Protein AF-A0A957B421-F1 (afdb_monomer_lite)

Sequence (312 aa):
MVSEVITILAPIKAGQEDACRAVVSTINEPDGVTIDFARMNLTHFARFVVLQDVDSGKNRKRLLFTAVHDGDRDTYLRDLRDSTSDVDAIWGCCEGYTGASSFVQFMNAHNIKTNLFLKAYRYETVGNIQKYLALRQELSDQFDVPLSQYGDAMRQLPRQFAPISWLRRGLRAISTFIKFVLITIGVIPQIIGLLRHGLALIPATIISLTQVKLDREYSDASLDKSGPCVPFAPGDEVGPCMQVDTLPAFQQRKQVQNQVTIVTVNGPKTTRRQHAVIDSFGAFIKIPFITRNRVIPTIHFARWVMIDGGRR

Structure (mmCIF, N/CA/C/O backbone):
data_AF-A0A957B421-F1
#
_entry.id   AF-A0A957B421-F1
#
loop_
_atom_site.group_PDB
_atom_site.id
_atom_site.type_symbol
_atom_site.label_atom_id
_atom_site.label_alt_id
_atom_site.label_comp_id
_atom_site.label_asym_id
_atom_site.label_entity_id
_atom_site.label_seq_id
_atom_site.pdbx_PDB_ins_code
_atom_site.Cartn_x
_atom_site.Cartn_y
_atom_site.Cartn_z
_atom_site.occupancy
_atom_site.B_iso_or_equiv
_atom_site.auth_seq_id
_atom_site.auth_comp_id
_atom_site.auth_asym_id
_atom_site.auth_atom_id
_atom_site.pdbx_PDB_model_num
ATOM 1 N N . MET A 1 1 ? 0.457 -10.267 -13.923 1.00 59.69 1 MET A N 1
ATOM 2 C CA . MET A 1 1 ? -0.180 -9.592 -12.772 1.00 59.69 1 MET A CA 1
ATOM 3 C C . MET A 1 1 ? 0.552 -8.295 -12.502 1.00 59.69 1 MET A C 1
ATOM 5 O O . MET A 1 1 ? 1.752 -8.231 -12.739 1.00 59.69 1 MET A O 1
ATOM 9 N N . VAL A 1 2 ? -0.174 -7.257 -12.101 1.00 80.50 2 VAL A N 1
ATOM 10 C CA . VAL A 1 2 ? 0.387 -5.944 -11.770 1.00 80.50 2 VAL A CA 1
ATOM 11 C C . VAL A 1 2 ? 0.253 -5.765 -10.263 1.00 80.50 2 VAL A C 1
ATOM 13 O O . VAL A 1 2 ? -0.789 -6.112 -9.720 1.00 80.50 2 VAL A O 1
ATOM 16 N N . SER A 1 3 ? 1.285 -5.238 -9.603 1.00 86.69 3 SER A N 1
ATOM 17 C CA . SER A 1 3 ? 1.180 -4.904 -8.181 1.00 86.69 3 SER A CA 1
ATOM 18 C C . SER A 1 3 ? 0.304 -3.671 -7.976 1.00 86.69 3 SER A C 1
ATOM 20 O O . SER A 1 3 ? 0.516 -2.645 -8.644 1.00 86.69 3 SER A O 1
ATOM 22 N N . GLU A 1 4 ? -0.628 -3.766 -7.042 1.00 90.62 4 GLU A N 1
ATOM 23 C CA . GLU A 1 4 ? -1.566 -2.740 -6.612 1.00 90.62 4 GLU A CA 1
ATOM 24 C C . GLU A 1 4 ? -1.318 -2.335 -5.155 1.00 90.62 4 GLU A C 1
ATOM 26 O O . GLU A 1 4 ? -0.489 -2.909 -4.444 1.00 90.62 4 GLU A O 1
ATOM 31 N N . VAL A 1 5 ? -2.010 -1.279 -4.729 1.00 92.31 5 VAL A N 1
ATOM 32 C CA . VAL A 1 5 ? -1.953 -0.763 -3.364 1.00 92.31 5 VAL A CA 1
ATOM 33 C C . VAL A 1 5 ? -3.345 -0.634 -2.797 1.00 92.31 5 VAL A C 1
ATOM 35 O O . VAL A 1 5 ? -4.246 -0.098 -3.444 1.00 92.31 5 VAL A O 1
ATOM 38 N N . ILE A 1 6 ? -3.473 -1.032 -1.541 1.00 94.69 6 ILE A N 1
ATOM 39 C CA . ILE A 1 6 ? -4.677 -0.831 -0.756 1.00 94.69 6 ILE A CA 1
ATOM 40 C C . ILE A 1 6 ? -4.350 0.012 0.473 1.00 94.69 6 ILE A C 1
ATOM 42 O O . ILE A 1 6 ? -3.283 -0.133 1.088 1.00 94.69 6 ILE A O 1
ATOM 46 N N . THR A 1 7 ? -5.265 0.921 0.795 1.00 95.19 7 THR A N 1
ATOM 47 C CA . THR A 1 7 ? -5.183 1.793 1.963 1.00 95.19 7 THR A CA 1
ATOM 48 C C . THR A 1 7 ? -6.565 1.865 2.581 1.00 95.19 7 THR A C 1
ATOM 50 O O . THR A 1 7 ? -7.446 2.523 2.044 1.00 95.19 7 THR A O 1
ATOM 53 N N . ILE A 1 8 ? -6.755 1.192 3.704 1.00 96.19 8 ILE A N 1
ATOM 54 C CA . ILE A 1 8 ? -8.009 1.163 4.447 1.00 96.19 8 ILE A CA 1
ATOM 55 C C . ILE A 1 8 ? -7.861 2.067 5.655 1.00 96.19 8 ILE A C 1
ATOM 57 O O . ILE A 1 8 ? -6.896 1.928 6.403 1.00 96.19 8 ILE A O 1
ATOM 61 N N . LEU A 1 9 ? -8.810 2.975 5.851 1.00 94.19 9 LEU A N 1
ATOM 62 C CA . LEU A 1 9 ? -8.856 3.819 7.035 1.00 94.19 9 LEU A CA 1
ATOM 63 C C . LEU A 1 9 ? -10.248 3.740 7.653 1.00 94.19 9 LEU A C 1
ATOM 65 O O . LEU A 1 9 ? -11.211 4.293 7.120 1.00 94.19 9 LEU A O 1
ATOM 69 N N . ALA A 1 10 ? -10.342 3.052 8.785 1.00 95.12 10 ALA A N 1
ATOM 70 C CA . ALA A 1 10 ? -11.599 2.821 9.478 1.00 95.12 10 ALA A CA 1
ATOM 71 C C . ALA A 1 10 ? -11.620 3.528 10.845 1.00 95.12 10 ALA A C 1
ATOM 73 O O . ALA A 1 10 ? -10.632 3.451 11.581 1.00 95.12 10 ALA A O 1
ATOM 74 N N . PRO A 1 11 ? -12.709 4.226 11.210 1.00 94.88 11 PRO A N 1
ATOM 75 C CA . PRO A 1 11 ? -12.894 4.756 12.560 1.00 94.88 11 PRO A CA 1
ATOM 76 C C . PRO A 1 11 ? -12.984 3.627 13.586 1.00 94.88 11 PRO A C 1
ATOM 78 O O . PRO A 1 11 ? -13.655 2.622 13.362 1.00 94.88 11 PRO A O 1
ATOM 81 N N . ILE A 1 12 ? -12.295 3.799 14.715 1.00 94.62 12 ILE A N 1
ATOM 82 C CA . ILE A 1 12 ? -12.375 2.884 15.858 1.00 94.62 12 ILE A CA 1
ATOM 83 C C . ILE A 1 12 ? -13.555 3.316 16.736 1.00 94.62 12 ILE A C 1
ATOM 85 O O . ILE A 1 12 ? -13.755 4.512 16.957 1.00 94.62 12 ILE A O 1
ATOM 89 N N . LYS A 1 13 ? -14.333 2.345 17.230 1.00 94.19 13 LYS A N 1
ATOM 90 C CA . LYS A 1 13 ? -15.448 2.563 18.164 1.00 94.19 13 LYS A CA 1
ATOM 91 C C . LYS A 1 13 ? -14.954 3.280 19.424 1.00 94.19 13 LYS A C 1
ATOM 93 O O . LYS A 1 13 ? -13.871 2.984 19.925 1.00 94.19 13 LYS A O 1
ATOM 98 N N . ALA A 1 14 ? -15.778 4.174 19.973 1.00 91.12 14 ALA A N 1
ATOM 99 C CA . ALA A 1 14 ? -15.452 4.870 21.220 1.00 91.12 14 ALA A CA 1
ATOM 100 C C . ALA A 1 14 ? -15.193 3.863 22.353 1.00 91.12 14 ALA A C 1
ATOM 102 O O . ALA A 1 14 ? -16.008 2.968 22.577 1.00 91.12 14 ALA A O 1
ATOM 103 N N . GLY A 1 15 ? -14.082 4.025 23.070 1.00 90.62 15 GLY A N 1
ATOM 104 C CA . GLY A 1 15 ? -13.692 3.163 24.188 1.00 90.62 15 GLY A CA 1
ATOM 105 C C . GLY A 1 15 ? -13.019 1.849 23.776 1.00 90.62 15 GLY A C 1
ATOM 106 O O . GLY A 1 15 ? -12.628 1.079 24.648 1.00 90.62 15 GLY A O 1
ATOM 107 N N . GLN A 1 16 ? -12.868 1.574 22.476 1.00 93.25 16 GLN A N 1
ATOM 108 C CA . GLN A 1 16 ? -12.197 0.374 21.952 1.00 93.25 16 GLN A CA 1
ATOM 109 C C . GLN A 1 16 ? -10.760 0.656 21.486 1.00 93.25 16 GLN A C 1
ATOM 111 O O . GLN A 1 16 ? -10.094 -0.222 20.944 1.00 93.25 16 GLN A O 1
ATOM 116 N N . GLU A 1 17 ? -10.254 1.876 21.671 1.00 90.00 17 GLU A N 1
ATOM 117 C CA . GLU A 1 17 ? -8.973 2.325 21.127 1.00 90.00 17 GLU A CA 1
ATOM 118 C C . GLU A 1 17 ? -7.768 1.536 21.649 1.00 90.00 17 GLU A C 1
ATOM 120 O O . GLU A 1 17 ? -6.844 1.250 20.881 1.00 90.00 17 GLU A O 1
ATOM 125 N N . ASP A 1 18 ? -7.756 1.216 22.942 1.00 90.12 18 ASP A N 1
ATOM 126 C CA . ASP A 1 18 ? -6.630 0.530 23.580 1.00 90.12 18 ASP A CA 1
ATOM 127 C C . ASP A 1 18 ? -6.709 -0.983 23.373 1.00 90.12 18 ASP A C 1
ATOM 129 O O . ASP A 1 18 ? -5.695 -1.603 23.059 1.00 90.12 18 ASP A O 1
ATOM 133 N N . ALA A 1 19 ? -7.919 -1.552 23.399 1.00 90.69 19 ALA A N 1
ATOM 134 C CA . ALA A 1 19 ? -8.159 -2.935 22.993 1.00 90.69 19 ALA A CA 1
ATOM 135 C C . ALA A 1 19 ? -7.718 -3.167 21.537 1.00 90.69 19 ALA A C 1
ATOM 137 O O . ALA A 1 19 ? -6.973 -4.101 21.250 1.00 90.69 19 ALA A O 1
ATOM 138 N N . CYS A 1 20 ? -8.087 -2.260 20.625 1.00 92.75 20 CYS A N 1
ATOM 139 C CA . CYS A 1 20 ? -7.678 -2.353 19.227 1.00 92.75 20 CYS A CA 1
ATOM 140 C C . CYS A 1 20 ? -6.156 -2.253 19.058 1.00 92.75 20 CYS A C 1
ATOM 142 O O . CYS A 1 20 ? -5.556 -2.992 18.279 1.00 92.75 20 CYS A O 1
ATOM 144 N N . ARG A 1 21 ? -5.506 -1.356 19.814 1.00 91.56 21 ARG A N 1
ATOM 145 C CA . ARG A 1 21 ? -4.043 -1.240 19.815 1.00 91.56 21 ARG A CA 1
ATOM 146 C C . ARG A 1 21 ? -3.377 -2.527 20.293 1.00 91.56 21 ARG A C 1
ATOM 148 O O . ARG A 1 21 ? -2.413 -2.931 19.654 1.00 91.56 21 ARG A O 1
ATOM 155 N N . ALA A 1 22 ? -3.881 -3.140 21.363 1.00 90.62 22 ALA A N 1
ATOM 156 C CA . ALA A 1 22 ? -3.327 -4.367 21.929 1.00 90.62 22 ALA A CA 1
ATOM 157 C C . ALA A 1 22 ? -3.377 -5.537 20.931 1.00 90.62 22 ALA A C 1
ATOM 159 O O . ALA A 1 22 ? -2.378 -6.236 20.749 1.00 90.62 22 ALA A O 1
ATOM 160 N N . VAL A 1 23 ? -4.501 -5.701 20.221 1.00 93.00 23 VAL A N 1
ATOM 161 C CA . VAL A 1 23 ? -4.617 -6.716 19.160 1.00 93.00 23 VAL A CA 1
ATOM 162 C C . VAL A 1 23 ? -3.628 -6.428 18.033 1.00 93.00 23 VAL A C 1
ATOM 164 O O . VAL A 1 23 ? -2.862 -7.299 17.640 1.00 93.00 23 VAL A O 1
ATOM 167 N N . VAL A 1 24 ? -3.582 -5.189 17.534 1.00 91.62 24 VAL A N 1
ATOM 168 C CA . VAL A 1 24 ? -2.688 -4.825 16.424 1.00 91.62 24 VAL A CA 1
ATOM 169 C C . VAL A 1 24 ? -1.207 -4.989 16.784 1.00 91.62 24 VAL A C 1
ATOM 171 O O . VAL A 1 24 ? -0.421 -5.388 15.928 1.00 91.62 24 VAL A O 1
ATOM 174 N N . SER A 1 25 ? -0.812 -4.699 18.028 1.00 89.31 25 SER A N 1
ATOM 175 C CA . SER A 1 25 ? 0.577 -4.849 18.485 1.00 89.31 25 SER A CA 1
ATOM 176 C C . SER A 1 25 ? 1.021 -6.296 18.677 1.00 89.31 25 SER A C 1
ATOM 178 O O . SER A 1 25 ? 2.215 -6.526 18.812 1.00 89.31 25 SER A O 1
ATOM 180 N N . THR A 1 26 ? 0.082 -7.242 18.711 1.00 88.56 26 THR A N 1
ATOM 181 C CA . THR A 1 26 ? 0.358 -8.672 18.915 1.00 88.56 26 THR A CA 1
ATOM 182 C C . THR A 1 26 ? 0.156 -9.496 17.644 1.00 88.56 26 THR A C 1
ATOM 184 O O . THR A 1 26 ? 0.278 -10.715 17.677 1.00 88.56 26 THR A O 1
ATOM 187 N N . ILE A 1 27 ? -0.133 -8.867 16.498 1.00 87.88 27 ILE A N 1
ATOM 188 C CA . ILE A 1 27 ? -0.246 -9.587 15.223 1.00 87.88 27 ILE A CA 1
ATOM 189 C C . ILE A 1 27 ? 1.071 -10.319 14.929 1.00 87.88 27 ILE A C 1
ATOM 191 O O . ILE A 1 27 ? 2.126 -9.691 14.871 1.00 87.88 27 ILE A O 1
ATOM 195 N N . ASN A 1 28 ? 0.979 -11.626 14.671 1.00 86.06 28 ASN A N 1
ATOM 196 C CA . ASN A 1 28 ? 2.089 -12.562 14.455 1.00 86.06 28 ASN A CA 1
ATOM 197 C C . ASN A 1 28 ? 3.037 -12.762 15.654 1.00 86.06 28 ASN A C 1
ATOM 199 O O . ASN A 1 28 ? 4.098 -13.363 15.484 1.00 86.06 28 ASN A O 1
ATOM 203 N N . GLU A 1 29 ? 2.650 -12.322 16.852 1.00 88.62 29 GLU A N 1
ATOM 204 C CA . GLU A 1 29 ? 3.277 -12.751 18.105 1.00 88.62 29 GLU A CA 1
ATOM 205 C C . GLU A 1 29 ? 2.672 -14.096 18.572 1.00 88.62 29 GLU A C 1
ATOM 207 O O . GLU A 1 29 ? 1.540 -14.405 18.191 1.00 88.62 29 GLU A O 1
ATOM 212 N N . PRO A 1 30 ? 3.374 -14.902 19.399 1.00 85.12 30 PRO A N 1
ATOM 213 C CA . PRO A 1 30 ? 2.938 -16.257 19.772 1.00 85.12 30 PRO A CA 1
ATOM 214 C C . PRO A 1 30 ? 1.515 -16.368 20.345 1.00 85.12 30 PRO A C 1
ATOM 216 O O . PRO A 1 30 ? 0.823 -17.341 20.056 1.00 85.12 30 PRO A O 1
ATOM 219 N N . ASP A 1 31 ? 1.075 -15.366 21.112 1.00 86.25 31 ASP A N 1
ATOM 220 C CA . ASP A 1 31 ? -0.239 -15.335 21.774 1.00 86.25 31 ASP A CA 1
ATOM 221 C C . ASP A 1 31 ? -1.264 -14.440 21.046 1.00 86.25 31 ASP A C 1
ATOM 223 O O . ASP A 1 31 ? -2.334 -14.139 21.580 1.00 86.25 31 ASP A O 1
ATOM 227 N N . GLY A 1 32 ? -0.931 -13.955 19.846 1.00 90.31 32 GLY A N 1
ATOM 228 C CA . GLY A 1 32 ? -1.744 -12.999 19.101 1.00 90.31 32 GLY A CA 1
ATOM 229 C C . GLY A 1 32 ? -2.418 -13.565 17.853 1.00 90.31 32 GLY A C 1
ATOM 230 O O . GLY A 1 32 ? -2.398 -14.761 17.560 1.00 90.31 32 GLY A O 1
ATOM 231 N N . VAL A 1 33 ? -3.042 -12.672 17.082 1.00 91.94 33 VAL A N 1
ATOM 232 C CA . VAL A 1 33 ? -3.675 -13.036 15.807 1.00 91.94 33 VAL A CA 1
ATOM 233 C C . VAL A 1 33 ? -2.595 -13.33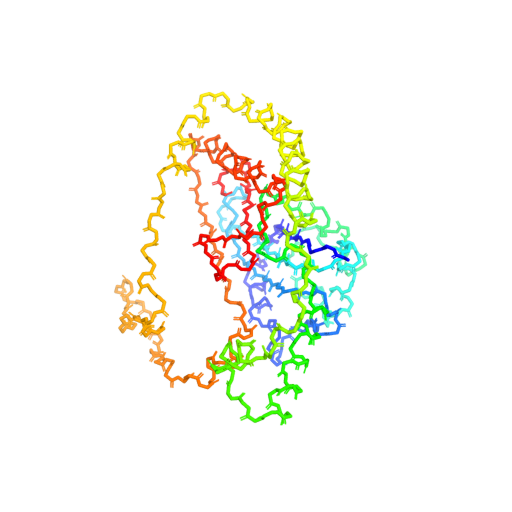0 14.770 1.00 91.94 33 VAL A C 1
ATOM 235 O O . VAL A 1 33 ? -1.714 -12.504 14.540 1.00 91.94 33 VAL A O 1
ATOM 238 N N . THR A 1 34 ? -2.689 -14.471 14.094 1.00 93.12 34 THR A N 1
ATOM 239 C CA . THR A 1 34 ? -1.745 -14.845 13.034 1.00 93.12 34 THR A CA 1
ATOM 240 C C . THR A 1 34 ? -2.313 -14.502 11.660 1.00 93.12 34 THR A C 1
ATOM 242 O O . THR A 1 34 ? -3.461 -14.824 11.355 1.00 93.12 34 THR A O 1
ATOM 245 N N . ILE A 1 35 ? -1.494 -13.877 10.814 1.00 92.25 35 ILE A N 1
ATOM 246 C CA . ILE A 1 35 ? -1.762 -13.647 9.392 1.00 92.25 35 ILE A CA 1
ATOM 247 C C . ILE A 1 35 ? -0.697 -14.376 8.573 1.00 92.25 35 ILE A C 1
ATOM 249 O O . ILE A 1 35 ? 0.470 -13.970 8.539 1.00 92.25 35 ILE A O 1
ATOM 253 N N . ASP A 1 36 ? -1.110 -15.422 7.862 1.00 88.38 36 ASP A N 1
ATOM 254 C CA . ASP A 1 36 ? -0.230 -16.214 7.005 1.00 88.38 36 ASP A CA 1
ATOM 255 C C . ASP A 1 36 ? -0.040 -15.550 5.631 1.00 88.38 36 ASP A C 1
ATOM 257 O O . ASP A 1 36 ? -0.644 -15.909 4.617 1.00 88.38 36 ASP A O 1
ATOM 261 N N . PHE A 1 37 ? 0.833 -14.541 5.590 1.00 83.44 37 PHE A N 1
ATOM 262 C CA . PHE A 1 37 ? 1.212 -13.877 4.340 1.00 83.44 37 PHE A CA 1
ATOM 263 C C . PHE A 1 37 ? 1.950 -14.806 3.362 1.00 83.44 37 PHE A C 1
ATOM 265 O O . PHE A 1 37 ? 1.898 -14.578 2.149 1.00 83.44 37 PHE A O 1
ATOM 272 N N . ALA A 1 38 ? 2.623 -15.846 3.867 1.00 75.75 38 ALA A N 1
ATOM 273 C CA . ALA A 1 38 ? 3.396 -16.774 3.048 1.00 75.75 38 ALA A CA 1
ATOM 274 C C . ALA A 1 38 ? 2.482 -17.664 2.200 1.00 75.75 38 ALA A C 1
ATOM 276 O O . ALA A 1 38 ? 2.767 -17.881 1.021 1.00 75.75 38 ALA A O 1
ATOM 277 N N . ARG A 1 39 ? 1.351 -18.103 2.762 1.00 75.31 39 ARG A N 1
ATOM 278 C CA . ARG A 1 39 ? 0.332 -18.877 2.044 1.00 75.31 39 ARG A CA 1
ATOM 279 C C . ARG A 1 39 ? -0.245 -18.133 0.846 1.00 75.31 39 ARG A C 1
ATOM 281 O O . ARG A 1 39 ? -0.471 -18.748 -0.192 1.00 75.31 39 ARG A O 1
ATOM 288 N N . MET A 1 40 ? -0.471 -16.826 0.973 1.00 76.50 40 MET A N 1
ATOM 289 C CA . MET A 1 40 ? -1.005 -16.023 -0.130 1.00 76.50 40 MET A CA 1
ATOM 290 C C . MET A 1 40 ? 0.031 -15.829 -1.235 1.00 76.50 40 MET A C 1
ATOM 292 O O . MET A 1 40 ? -0.308 -15.868 -2.409 1.00 76.50 40 MET A O 1
ATOM 296 N N . ASN A 1 41 ? 1.295 -15.595 -0.869 1.00 81.19 41 ASN A N 1
ATOM 297 C CA . ASN A 1 41 ? 2.391 -15.309 -1.797 1.00 81.19 41 ASN A CA 1
ATOM 298 C C . ASN A 1 41 ? 2.128 -14.145 -2.785 1.00 81.19 41 ASN A C 1
ATOM 300 O O . ASN A 1 41 ? 2.696 -14.076 -3.876 1.00 81.19 41 ASN A O 1
ATOM 304 N N . LEU A 1 42 ? 1.240 -13.226 -2.402 1.00 86.12 42 LEU A N 1
ATOM 305 C CA . LEU A 1 42 ? 0.849 -12.056 -3.194 1.00 86.12 42 LEU A CA 1
ATOM 306 C C . LEU A 1 42 ? 1.234 -10.742 -2.513 1.00 86.12 42 LEU A C 1
ATOM 308 O O . LEU A 1 42 ? 1.299 -9.707 -3.172 1.00 86.12 42 LEU A O 1
ATOM 312 N N . THR A 1 43 ? 1.488 -10.755 -1.205 1.00 88.75 43 THR A N 1
ATOM 313 C CA . THR A 1 43 ? 1.808 -9.552 -0.434 1.00 88.75 43 THR A CA 1
ATOM 314 C C . THR A 1 43 ? 3.288 -9.226 -0.558 1.00 88.75 43 THR A C 1
ATOM 316 O O . THR A 1 43 ? 4.136 -9.948 -0.043 1.00 88.75 43 THR A O 1
ATOM 319 N N . HIS A 1 44 ? 3.607 -8.091 -1.181 1.00 85.12 44 HIS A N 1
ATOM 320 C CA . HIS A 1 44 ? 4.953 -7.516 -1.079 1.00 85.12 44 HIS A CA 1
ATOM 321 C C . HIS A 1 44 ? 5.172 -6.941 0.314 1.00 85.12 44 HIS A C 1
ATOM 323 O O . HIS A 1 44 ? 6.259 -7.037 0.875 1.00 85.12 44 HIS A O 1
ATOM 329 N N . PHE A 1 45 ? 4.134 -6.294 0.849 1.00 85.19 45 PHE A N 1
ATOM 330 C CA . PHE A 1 45 ? 4.217 -5.583 2.110 1.00 85.19 45 PHE A CA 1
ATOM 331 C C . PHE A 1 45 ? 2.822 -5.316 2.712 1.00 85.19 45 PHE A C 1
ATOM 333 O O . PHE A 1 45 ? 1.913 -4.965 1.961 1.00 85.19 45 PHE A O 1
ATOM 340 N N . ALA A 1 46 ? 2.655 -5.401 4.042 1.00 89.50 46 ALA A N 1
ATOM 341 C CA . ALA A 1 46 ? 1.429 -4.999 4.747 1.00 89.50 46 ALA A CA 1
ATOM 342 C C . ALA A 1 46 ? 1.686 -4.415 6.157 1.00 89.50 46 ALA A C 1
ATOM 344 O O . ALA A 1 46 ? 2.537 -4.907 6.893 1.00 89.50 46 ALA A O 1
ATOM 345 N N . ARG A 1 47 ? 0.956 -3.355 6.544 1.00 88.31 47 ARG A N 1
ATOM 346 C CA . ARG A 1 47 ? 1.088 -2.654 7.840 1.00 88.31 47 ARG A CA 1
ATOM 347 C C . ARG A 1 47 ? -0.270 -2.304 8.429 1.00 88.31 47 ARG A C 1
ATOM 349 O O . ARG A 1 47 ? -1.138 -1.822 7.702 1.00 88.31 47 ARG A O 1
ATOM 356 N N . PHE A 1 48 ? -0.358 -2.397 9.751 1.00 91.31 48 PHE A N 1
ATOM 357 C CA . PHE A 1 48 ? -1.400 -1.783 10.567 1.00 91.31 48 PHE A CA 1
ATOM 358 C C . PHE A 1 48 ? -0.829 -0.605 11.367 1.00 91.31 48 PHE A C 1
ATOM 360 O O . PHE A 1 48 ? 0.293 -0.674 11.868 1.00 91.31 48 PHE A O 1
ATOM 367 N N . VAL A 1 49 ? -1.582 0.489 11.473 1.00 88.75 49 VAL A N 1
ATOM 368 C CA . VAL A 1 49 ? -1.229 1.665 12.279 1.00 88.75 49 VAL A CA 1
ATOM 369 C C . VAL A 1 49 ? -2.489 2.224 12.924 1.00 88.75 49 VAL A C 1
ATOM 371 O O . VAL A 1 49 ? -3.490 2.440 12.251 1.00 88.75 49 VAL A O 1
ATOM 374 N N . VAL A 1 50 ? -2.434 2.534 14.216 1.00 89.31 50 VAL A N 1
ATOM 375 C CA . VAL A 1 50 ? -3.498 3.290 14.885 1.00 89.31 50 VAL A CA 1
ATOM 376 C C . VAL A 1 50 ? -3.158 4.779 14.825 1.00 89.31 50 VAL A C 1
ATOM 378 O O . VAL A 1 50 ? -2.187 5.222 15.439 1.00 89.31 50 VAL A O 1
ATOM 381 N N . LEU A 1 51 ? -3.959 5.549 14.090 1.00 87.06 51 LEU A N 1
ATOM 382 C CA . LEU A 1 51 ? -3.798 6.991 13.895 1.00 87.06 51 LEU A CA 1
ATOM 383 C C . LEU A 1 51 ? -4.792 7.781 14.747 1.00 87.06 51 LEU A C 1
ATOM 385 O O . LEU A 1 51 ? -5.900 7.317 14.999 1.00 87.06 51 LEU A O 1
ATOM 389 N N . GLN A 1 52 ? -4.438 9.006 15.135 1.00 82.69 52 GLN A N 1
ATOM 390 C CA . GLN A 1 52 ? -5.414 9.934 15.709 1.00 82.69 52 GLN A CA 1
ATOM 391 C C . GLN A 1 52 ? -6.428 10.377 14.649 1.00 82.69 52 GLN A C 1
ATOM 393 O O . GLN A 1 52 ? -6.076 10.661 13.498 1.00 82.69 52 GLN A O 1
ATOM 398 N N . ASP A 1 53 ? -7.685 10.488 15.049 1.00 76.88 53 ASP A N 1
ATOM 399 C CA . ASP A 1 53 ? -8.761 11.027 14.236 1.00 76.88 53 ASP A CA 1
ATOM 400 C C . ASP A 1 53 ? -9.084 12.455 14.669 1.00 76.88 53 ASP A C 1
ATOM 402 O O . ASP A 1 53 ? -9.897 12.690 15.555 1.00 76.88 53 ASP A O 1
ATOM 406 N N . VAL A 1 54 ? -8.406 13.423 14.053 1.00 69.12 54 VAL A N 1
ATOM 407 C CA . VAL A 1 54 ? -8.552 14.836 14.426 1.00 69.12 54 VAL A CA 1
ATOM 408 C C . VAL A 1 54 ? -9.914 15.430 14.052 1.00 69.12 54 VAL A C 1
ATOM 410 O O . VAL A 1 54 ? -10.241 16.508 14.537 1.00 69.12 54 VAL A O 1
ATOM 413 N N . ASP A 1 55 ? -10.701 14.746 13.215 1.00 67.12 55 ASP A N 1
ATOM 414 C CA . ASP A 1 55 ? -11.970 15.261 12.689 1.00 67.12 55 ASP A CA 1
ATOM 415 C C . ASP A 1 55 ? -13.179 14.805 13.493 1.00 67.12 55 ASP A C 1
ATOM 417 O O . ASP A 1 55 ? -14.138 15.556 13.651 1.00 67.12 55 ASP A O 1
ATOM 421 N N . SER A 1 56 ? -13.113 13.594 14.042 1.00 67.19 56 SER A N 1
ATOM 422 C CA . SER A 1 56 ? -14.211 12.990 14.803 1.00 67.19 56 SER A CA 1
ATOM 423 C C . SER A 1 56 ? -14.255 13.427 16.276 1.00 67.19 56 SER A C 1
ATOM 425 O O . SER A 1 56 ? -15.101 12.956 17.032 1.00 67.19 56 SER A O 1
ATOM 427 N N . GLY A 1 57 ? -13.358 14.324 16.703 1.00 62.88 57 GLY A N 1
ATOM 428 C CA . GLY A 1 57 ? -13.292 14.862 18.066 1.00 62.88 57 GLY A CA 1
ATOM 429 C C . GLY A 1 57 ? -12.052 14.424 18.854 1.00 62.88 57 GLY A C 1
ATOM 430 O O . GLY A 1 57 ? -11.241 13.616 18.404 1.00 62.88 57 GLY A O 1
ATOM 431 N N . LYS A 1 58 ? -11.874 14.986 20.059 1.00 66.06 58 LYS A N 1
ATOM 432 C CA . LYS A 1 58 ? -10.717 14.679 20.919 1.00 66.06 58 LYS A CA 1
ATOM 433 C C . LYS A 1 58 ? -10.686 13.183 21.268 1.00 66.06 58 LYS A C 1
ATOM 435 O O . LYS A 1 58 ? -11.713 12.608 21.605 1.00 66.06 58 LYS A O 1
ATOM 440 N N . ASN A 1 59 ? -9.492 12.589 21.226 1.00 70.25 59 ASN A N 1
ATOM 441 C CA . ASN A 1 59 ? -9.184 11.192 21.581 1.00 70.25 59 ASN A CA 1
ATOM 442 C C . ASN A 1 59 ? -9.740 10.095 20.664 1.00 70.25 59 ASN A C 1
ATOM 444 O O . ASN A 1 59 ? -9.490 8.919 20.922 1.00 70.25 59 ASN A O 1
ATOM 448 N N . ARG A 1 60 ? -10.406 10.445 19.564 1.00 82.00 60 ARG A N 1
ATOM 449 C CA . ARG A 1 60 ? -10.825 9.459 18.568 1.00 82.00 60 ARG A CA 1
ATOM 450 C C . ARG A 1 60 ? -9.618 8.927 17.799 1.00 82.00 60 ARG A C 1
ATOM 452 O O . ARG A 1 60 ? -8.662 9.660 17.528 1.00 82.00 60 ARG A O 1
ATOM 459 N N . LYS A 1 61 ? -9.642 7.639 17.452 1.00 88.44 61 LYS A N 1
ATOM 460 C CA . LYS A 1 61 ? -8.584 6.975 16.676 1.00 88.44 61 LYS A CA 1
ATOM 461 C C . LYS A 1 61 ? -9.171 6.261 15.455 1.00 88.44 61 LYS A C 1
ATOM 463 O O . LYS A 1 61 ? -10.358 5.949 15.401 1.00 88.44 61 LYS A O 1
ATOM 468 N N . ARG A 1 62 ? -8.320 6.009 14.465 1.00 91.69 62 ARG A N 1
ATOM 469 C CA . ARG A 1 62 ? -8.619 5.251 13.245 1.00 91.69 62 ARG A CA 1
ATOM 470 C C . ARG A 1 62 ? -7.606 4.136 13.069 1.00 91.69 62 ARG A C 1
ATOM 472 O O . ARG A 1 62 ? -6.415 4.349 13.302 1.00 91.69 62 ARG A O 1
ATOM 479 N N . LEU A 1 63 ? -8.071 2.981 12.616 1.00 94.44 63 LEU A N 1
ATOM 480 C CA . LEU A 1 63 ? -7.217 1.891 12.183 1.00 94.44 63 LEU A CA 1
ATOM 481 C C . LEU A 1 63 ? -6.879 2.091 10.706 1.00 94.44 63 LEU A C 1
ATOM 483 O O . LEU A 1 63 ? -7.756 2.106 9.843 1.00 94.44 63 LEU A O 1
ATOM 487 N N . LEU A 1 64 ? -5.593 2.273 10.429 1.00 92.69 64 LEU A N 1
ATOM 488 C CA . LEU A 1 64 ? -5.024 2.288 9.093 1.00 92.69 64 LEU A CA 1
ATOM 489 C C . LEU A 1 64 ? -4.472 0.893 8.797 1.00 92.69 64 LEU A C 1
ATOM 491 O O . LEU A 1 64 ? -3.506 0.475 9.431 1.00 92.69 64 LEU A O 1
ATOM 495 N N . PHE A 1 65 ? -5.023 0.209 7.800 1.00 94.94 65 PHE A N 1
ATOM 496 C CA . PHE A 1 65 ? -4.374 -0.944 7.181 1.00 94.94 65 PHE A CA 1
ATOM 497 C C . PHE A 1 65 ? -3.893 -0.560 5.802 1.00 94.94 65 PHE A C 1
ATOM 499 O O . PHE A 1 65 ? -4.578 0.123 5.041 1.00 94.94 65 PHE A O 1
ATOM 506 N N . THR A 1 66 ? -2.715 -1.035 5.444 1.00 93.19 66 THR A N 1
ATOM 507 C CA . THR A 1 66 ? -2.216 -0.815 4.108 1.00 93.19 66 THR A CA 1
ATOM 508 C C . THR A 1 66 ? -1.421 -1.989 3.600 1.00 93.19 66 THR A C 1
ATOM 510 O O . THR A 1 66 ? -0.657 -2.571 4.363 1.00 93.19 66 THR A O 1
ATOM 513 N N . ALA A 1 67 ? -1.522 -2.269 2.304 1.00 92.56 67 ALA A N 1
ATOM 514 C CA . ALA A 1 67 ? -0.691 -3.279 1.674 1.00 92.56 67 ALA A CA 1
ATOM 515 C C . ALA A 1 67 ? -0.304 -2.912 0.241 1.00 92.56 67 ALA A C 1
ATOM 517 O O . ALA A 1 67 ? -0.991 -2.135 -0.428 1.00 92.56 67 ALA A O 1
ATOM 518 N N . VAL A 1 68 ? 0.816 -3.478 -0.198 1.00 91.69 68 VAL A N 1
ATOM 519 C CA . VAL A 1 68 ? 1.206 -3.611 -1.600 1.00 91.69 68 VAL A CA 1
ATOM 520 C C . VAL A 1 68 ? 1.065 -5.090 -1.934 1.00 91.69 68 VAL A C 1
ATOM 522 O O . VAL A 1 68 ? 1.690 -5.926 -1.277 1.00 91.69 68 VAL A O 1
ATOM 525 N N . HIS A 1 69 ? 0.251 -5.416 -2.930 1.00 92.06 69 HIS A N 1
ATOM 526 C CA . HIS A 1 69 ? -0.030 -6.801 -3.293 1.00 92.06 69 HIS A CA 1
ATOM 527 C C . HIS A 1 69 ? -0.050 -6.986 -4.804 1.00 92.06 69 HIS A C 1
ATOM 529 O O . HIS A 1 69 ? -0.244 -6.029 -5.547 1.00 92.06 69 HIS A O 1
ATOM 535 N N . ASP A 1 70 ? 0.150 -8.210 -5.269 1.00 90.62 70 ASP A N 1
ATOM 536 C CA . ASP A 1 70 ? -0.062 -8.575 -6.662 1.00 90.62 70 ASP A CA 1
ATOM 537 C C . ASP A 1 70 ? -1.509 -9.007 -6.905 1.00 90.62 70 ASP A C 1
ATOM 539 O O . ASP A 1 70 ? -2.154 -9.597 -6.041 1.00 90.62 70 ASP A O 1
ATOM 543 N N . GLY A 1 71 ? -2.011 -8.735 -8.110 1.00 89.75 71 GLY A N 1
ATOM 544 C CA . GLY A 1 71 ? -3.310 -9.239 -8.551 1.00 89.75 71 GLY A CA 1
ATOM 545 C C . GLY A 1 71 ? -4.489 -8.346 -8.172 1.00 89.75 71 GLY A C 1
ATOM 546 O O . GLY A 1 71 ? -4.326 -7.168 -7.866 1.00 89.75 71 GLY A O 1
ATOM 547 N N . ASP A 1 72 ? -5.684 -8.921 -8.279 1.00 91.94 72 ASP A N 1
ATOM 548 C CA . ASP A 1 72 ? -6.952 -8.233 -8.044 1.00 91.94 72 ASP A CA 1
ATOM 549 C C . ASP A 1 72 ? -7.190 -7.958 -6.551 1.00 91.94 72 ASP A C 1
ATOM 551 O O . ASP A 1 72 ? -6.937 -8.809 -5.696 1.00 91.94 72 ASP A O 1
ATOM 555 N N . ARG A 1 73 ? -7.721 -6.772 -6.246 1.00 93.50 73 ARG A N 1
ATOM 556 C CA . ARG A 1 73 ? -7.955 -6.301 -4.878 1.00 93.50 73 ARG A CA 1
ATOM 557 C C . ARG A 1 73 ? -8.957 -7.157 -4.110 1.00 93.50 73 ARG A C 1
ATOM 559 O O . ARG A 1 73 ? -8.697 -7.506 -2.964 1.00 93.50 73 ARG A O 1
ATOM 566 N N . ASP A 1 74 ? -10.104 -7.472 -4.698 1.00 94.81 74 ASP A N 1
ATOM 567 C CA . ASP A 1 74 ? -11.169 -8.177 -3.975 1.00 94.81 74 ASP A CA 1
ATOM 568 C C . ASP A 1 74 ? -10.794 -9.648 -3.746 1.00 94.81 74 ASP A C 1
ATOM 570 O O . ASP A 1 74 ? -11.186 -10.258 -2.751 1.00 94.81 74 ASP A O 1
ATOM 574 N N . THR A 1 75 ? -9.999 -10.219 -4.649 1.00 94.00 75 THR A N 1
ATOM 575 C CA . THR A 1 75 ? -9.351 -11.521 -4.460 1.00 94.00 75 THR A CA 1
ATOM 576 C C . THR A 1 75 ? -8.331 -11.463 -3.326 1.00 94.00 75 THR A C 1
ATOM 578 O O . THR A 1 75 ? -8.455 -12.226 -2.374 1.00 94.00 75 THR A O 1
ATOM 581 N N . TYR A 1 76 ? -7.429 -10.478 -3.342 1.00 94.75 76 TYR A N 1
ATOM 582 C CA . TYR A 1 76 ? -6.463 -10.263 -2.264 1.00 94.75 76 TYR A CA 1
ATOM 583 C C . TYR A 1 76 ? -7.121 -10.098 -0.885 1.00 94.75 76 TYR A C 1
ATOM 585 O O . TYR A 1 76 ? -6.655 -10.655 0.103 1.00 94.75 76 TYR A O 1
ATOM 593 N N . LEU A 1 77 ? -8.223 -9.349 -0.801 1.00 96.06 77 LEU A N 1
ATOM 594 C CA . LEU A 1 77 ? -8.959 -9.151 0.447 1.00 96.06 77 LEU A CA 1
ATOM 595 C C . LEU A 1 77 ? -9.603 -10.443 0.966 1.00 96.06 77 LEU A C 1
ATOM 597 O O . LEU A 1 77 ? -9.628 -10.664 2.176 1.00 96.06 77 LEU A O 1
ATOM 601 N N . ARG A 1 78 ? -10.116 -11.301 0.077 1.00 95.56 78 ARG A N 1
ATOM 602 C CA . ARG A 1 78 ? -10.627 -12.623 0.471 1.00 95.56 78 ARG A CA 1
ATOM 603 C C . ARG A 1 78 ? -9.502 -13.510 0.984 1.00 95.56 78 ARG A C 1
ATOM 605 O O . ARG A 1 78 ? -9.644 -14.076 2.061 1.00 95.56 78 ARG A O 1
ATOM 612 N N . ASP A 1 79 ? -8.378 -13.539 0.279 1.00 94.19 79 ASP A N 1
ATOM 613 C CA . ASP A 1 79 ? -7.214 -14.326 0.685 1.00 94.19 79 ASP A CA 1
ATOM 614 C C . ASP A 1 79 ? -6.657 -13.844 2.032 1.00 94.19 79 ASP A C 1
ATOM 616 O O . ASP A 1 79 ? -6.325 -14.663 2.887 1.00 94.19 79 ASP A O 1
ATOM 620 N N . LEU A 1 80 ? -6.626 -12.525 2.267 1.00 95.25 80 LEU A N 1
ATOM 621 C CA . LEU A 1 80 ? -6.211 -11.937 3.542 1.00 95.25 80 LEU A CA 1
ATOM 622 C C . LEU A 1 80 ? -7.132 -12.369 4.685 1.00 95.25 80 LEU A C 1
ATOM 624 O O . LEU A 1 80 ? -6.643 -12.755 5.745 1.00 95.25 80 LEU A O 1
ATOM 628 N N . ARG A 1 81 ? -8.452 -12.327 4.474 1.00 95.94 81 ARG A N 1
ATOM 629 C CA . ARG A 1 81 ? -9.435 -12.816 5.449 1.00 95.94 81 ARG A CA 1
ATOM 630 C C . ARG A 1 81 ? -9.207 -14.296 5.754 1.00 95.94 81 ARG A C 1
ATOM 632 O O . ARG A 1 81 ? -9.119 -14.660 6.918 1.00 95.94 81 ARG A O 1
ATOM 639 N N . ASP A 1 82 ? -9.081 -15.121 4.719 1.00 94.56 82 ASP A N 1
ATOM 640 C CA . ASP A 1 82 ? -8.988 -16.583 4.839 1.00 94.56 82 ASP A CA 1
ATOM 641 C C . ASP A 1 82 ? -7.620 -17.057 5.364 1.00 94.56 82 ASP A C 1
ATOM 643 O O . ASP A 1 82 ? -7.479 -18.195 5.818 1.00 94.56 82 ASP A O 1
ATOM 647 N N . SER A 1 83 ? -6.613 -16.182 5.313 1.00 93.44 83 SER A N 1
ATOM 648 C CA . SER A 1 83 ? -5.269 -16.403 5.861 1.00 93.44 83 SER A CA 1
ATOM 649 C C . SER A 1 83 ? -5.069 -15.761 7.239 1.00 93.44 83 SER A C 1
ATOM 651 O O . SER A 1 83 ? -3.973 -15.851 7.791 1.00 93.44 83 SER A O 1
ATOM 653 N N . THR A 1 84 ? -6.096 -15.115 7.800 1.00 95.44 84 THR A N 1
ATOM 654 C CA . THR A 1 84 ? -6.067 -14.548 9.155 1.00 95.44 84 THR A CA 1
ATOM 655 C C . THR A 1 84 ? -6.792 -15.485 10.116 1.00 95.44 84 THR A C 1
ATOM 657 O O . THR A 1 84 ? -7.941 -15.843 9.873 1.00 95.44 84 THR A O 1
ATOM 660 N N . SER A 1 85 ? -6.143 -15.865 11.219 1.00 95.25 85 SER A N 1
ATOM 661 C CA . SER A 1 85 ? -6.705 -16.809 12.197 1.00 95.25 85 SER A CA 1
ATOM 662 C C . SER A 1 85 ? -7.996 -16.303 12.844 1.00 95.25 85 SER A C 1
ATOM 664 O O . SER A 1 85 ? -8.925 -17.077 13.052 1.00 95.25 85 SER A O 1
ATOM 666 N N . ASP A 1 86 ? -8.052 -15.004 13.141 1.00 95.81 86 ASP A N 1
ATOM 667 C CA . ASP A 1 86 ? -9.236 -14.314 13.647 1.00 95.81 86 ASP A CA 1
ATOM 668 C C . ASP A 1 86 ? -9.279 -12.883 13.097 1.00 95.81 86 ASP A C 1
ATOM 670 O O . ASP A 1 86 ? -8.677 -11.943 13.622 1.00 95.81 86 ASP A O 1
ATOM 674 N N . VAL A 1 87 ? -9.974 -12.722 11.973 1.00 96.44 87 VAL A N 1
ATOM 675 C CA . VAL A 1 87 ? -10.137 -11.416 11.326 1.00 96.44 87 VAL A CA 1
ATOM 676 C C . VAL A 1 87 ? -11.031 -10.477 12.145 1.00 96.44 87 VAL A C 1
ATOM 678 O O . VAL A 1 87 ? -10.873 -9.254 12.082 1.00 96.44 87 VAL A O 1
ATOM 681 N N . ASP A 1 88 ? -11.940 -11.033 12.947 1.00 97.25 88 ASP A N 1
ATOM 682 C CA . ASP A 1 88 ? -12.895 -10.271 13.743 1.00 97.25 88 ASP A CA 1
ATOM 683 C C . ASP A 1 88 ? -12.226 -9.671 14.982 1.00 97.25 88 ASP A C 1
ATOM 685 O O . ASP A 1 88 ? -12.574 -8.557 15.372 1.00 97.25 88 ASP A O 1
ATOM 689 N N . ALA A 1 89 ? -11.194 -10.317 15.528 1.00 96.12 89 ALA A N 1
ATOM 690 C CA . ALA A 1 89 ? -10.354 -9.733 16.572 1.00 96.12 89 ALA A CA 1
ATOM 691 C C . ALA A 1 89 ? -9.675 -8.427 16.117 1.00 96.12 89 ALA A C 1
ATOM 693 O O . ALA A 1 89 ? -9.626 -7.457 16.875 1.00 96.12 89 ALA A O 1
ATOM 694 N N . ILE A 1 90 ? -9.186 -8.363 14.871 1.00 96.19 90 ILE A N 1
ATOM 695 C CA . ILE A 1 90 ? -8.506 -7.169 14.335 1.00 96.19 90 ILE A CA 1
ATOM 696 C C . ILE A 1 90 ? -9.516 -6.058 14.015 1.00 96.19 90 ILE A C 1
ATOM 698 O O . ILE A 1 90 ? -9.307 -4.894 14.360 1.00 96.19 90 ILE A O 1
ATOM 702 N N . TRP A 1 91 ? -10.608 -6.401 13.328 1.00 97.50 91 TRP A N 1
ATOM 703 C CA . TRP A 1 91 ? -11.510 -5.412 12.726 1.00 97.50 91 TRP A CA 1
ATOM 704 C C . TRP A 1 91 ? -12.778 -5.141 13.537 1.00 97.50 91 TRP A C 1
ATOM 706 O O . TRP A 1 91 ? -13.418 -4.108 13.341 1.00 97.50 91 TRP A O 1
ATOM 716 N N . GLY A 1 92 ? -13.102 -5.989 14.515 1.00 97.00 92 GLY A N 1
ATOM 717 C CA . GLY A 1 92 ? -14.246 -5.845 15.421 1.00 97.00 92 GLY A CA 1
ATOM 718 C C . GLY A 1 92 ? -14.239 -4.552 16.234 1.00 97.00 92 GLY A C 1
ATOM 719 O O . GLY A 1 92 ? -15.302 -4.056 16.620 1.00 97.00 92 GLY A O 1
ATOM 720 N N . CYS A 1 93 ? -13.062 -3.951 16.424 1.00 95.56 93 CYS A N 1
ATOM 721 C CA . CYS A 1 93 ? -12.900 -2.652 17.071 1.00 95.56 93 CYS A CA 1
ATOM 722 C C . CYS A 1 93 ? -13.428 -1.477 16.215 1.00 95.56 93 CYS A C 1
ATOM 724 O O . CYS A 1 93 ? -13.668 -0.393 16.746 1.00 95.56 93 CYS A O 1
ATOM 726 N N . CYS A 1 94 ? -13.607 -1.660 14.901 1.00 96.88 94 CYS A N 1
ATOM 727 C CA . CYS A 1 94 ? -13.958 -0.591 13.966 1.00 96.88 94 CYS A CA 1
ATOM 728 C C . CYS A 1 94 ? -15.473 -0.370 13.860 1.00 96.88 94 CYS A C 1
ATOM 730 O O . CYS A 1 94 ? -16.271 -1.308 13.929 1.00 96.88 94 CYS A O 1
ATOM 732 N N . GLU A 1 95 ? -15.892 0.882 13.676 1.00 95.56 95 GLU A N 1
ATOM 733 C CA . GLU A 1 95 ? -17.302 1.233 13.481 1.00 95.56 95 GLU A CA 1
ATOM 734 C C . GLU A 1 95 ? -17.798 0.731 12.125 1.00 95.56 95 GLU A C 1
ATOM 736 O O . GLU A 1 95 ? -17.103 0.857 11.123 1.00 95.56 95 GLU A O 1
ATOM 741 N N . GLY A 1 96 ? -19.004 0.158 12.089 1.00 95.38 96 GLY A N 1
ATOM 742 C CA . GLY A 1 96 ? -19.597 -0.385 10.864 1.00 95.38 96 GLY A CA 1
ATOM 743 C C . GLY A 1 96 ? -19.093 -1.774 10.452 1.00 95.38 96 GLY A C 1
ATOM 744 O O . GLY A 1 96 ? -19.660 -2.357 9.533 1.00 95.38 96 GLY A O 1
ATOM 745 N N . TYR A 1 97 ? -18.086 -2.339 11.128 1.00 97.69 97 TYR A N 1
ATOM 746 C CA . TYR A 1 97 ? -17.667 -3.720 10.885 1.00 97.69 97 TYR A CA 1
ATOM 747 C C . TYR A 1 97 ? -18.653 -4.712 11.514 1.00 97.69 97 TYR A C 1
ATOM 749 O O . TYR A 1 97 ? -18.924 -4.648 12.717 1.00 97.69 97 TYR A O 1
ATOM 757 N N . THR A 1 98 ? -19.173 -5.637 10.702 1.00 96.94 98 THR A N 1
ATOM 758 C CA . THR A 1 98 ? -20.225 -6.597 11.092 1.00 96.94 98 THR A CA 1
ATOM 759 C C . THR A 1 98 ? -19.781 -8.063 11.044 1.00 96.94 98 THR A C 1
ATOM 761 O O . THR A 1 98 ? -20.621 -8.956 11.096 1.00 96.94 98 THR A O 1
ATOM 764 N N . GLY A 1 99 ? -18.473 -8.320 10.957 1.00 96.56 99 GLY A N 1
ATOM 765 C CA . GLY A 1 99 ? -17.893 -9.667 10.983 1.00 96.56 99 GLY A CA 1
ATOM 766 C C . GLY A 1 99 ? -17.329 -10.143 9.640 1.00 96.56 99 GLY A C 1
ATOM 767 O O . GLY A 1 99 ? -17.515 -9.500 8.597 1.00 96.56 99 GLY A O 1
ATOM 768 N N . ALA A 1 100 ? -16.668 -11.301 9.665 1.00 96.50 100 ALA A N 1
ATOM 769 C CA . ALA A 1 100 ? -15.877 -11.854 8.561 1.00 96.50 100 ALA A CA 1
ATOM 770 C C . ALA A 1 100 ? -16.634 -12.001 7.225 1.00 96.50 100 ALA A C 1
ATOM 772 O O . ALA A 1 100 ? -16.053 -11.838 6.147 1.00 96.50 100 ALA A O 1
ATOM 773 N N . SER A 1 101 ? -17.943 -12.271 7.264 1.00 96.06 101 SER A N 1
ATOM 774 C CA . SER A 1 101 ? -18.788 -12.382 6.062 1.00 96.06 101 SER A CA 1
ATOM 775 C C . SER A 1 101 ? -18.908 -11.058 5.297 1.00 96.06 101 SER A C 1
ATOM 777 O O . SER A 1 101 ? -18.981 -11.056 4.070 1.00 96.06 101 SER A O 1
ATOM 779 N N . SER A 1 102 ? -18.858 -9.931 6.013 1.00 96.31 102 SER A N 1
ATOM 780 C CA . SER A 1 102 ? -18.928 -8.567 5.472 1.00 96.31 102 SER A CA 1
ATOM 781 C C . SER A 1 102 ? -17.556 -7.942 5.186 1.00 96.31 102 SER A C 1
ATOM 783 O O . SER A 1 102 ? -17.479 -6.806 4.719 1.00 96.31 102 SER A O 1
ATOM 785 N N . PHE A 1 103 ? -16.466 -8.678 5.433 1.00 98.00 103 PHE A N 1
ATOM 786 C CA . PHE A 1 103 ? -15.097 -8.159 5.421 1.00 98.00 103 PHE A CA 1
ATOM 787 C C . PHE A 1 103 ? -14.737 -7.399 4.139 1.00 98.00 103 PHE A C 1
ATOM 789 O O . PHE A 1 103 ? -14.341 -6.240 4.198 1.00 98.00 103 PHE A O 1
ATOM 796 N N . VAL A 1 104 ? -14.915 -8.012 2.966 1.00 97.75 104 VAL A N 1
ATOM 797 C CA . VAL A 1 104 ? -14.531 -7.395 1.681 1.00 97.75 104 VAL A CA 1
ATOM 798 C C . VAL A 1 104 ? -15.333 -6.119 1.418 1.00 97.75 104 VAL A C 1
ATOM 800 O O . VAL A 1 104 ? -14.779 -5.114 0.975 1.00 97.75 104 VAL A O 1
ATOM 803 N N . GLN A 1 105 ? -16.631 -6.136 1.733 1.00 97.94 105 GLN A N 1
ATOM 804 C CA . GLN A 1 105 ? -17.499 -4.969 1.591 1.00 97.94 105 GLN A CA 1
ATOM 805 C C . GLN A 1 105 ? -17.037 -3.832 2.506 1.00 97.94 105 GLN A C 1
ATOM 807 O O . GLN A 1 105 ? -16.916 -2.696 2.050 1.00 97.94 105 GLN A O 1
ATOM 812 N N . PHE A 1 106 ? -16.734 -4.145 3.767 1.00 98.19 106 PHE A N 1
ATOM 813 C CA . PHE A 1 106 ? -16.206 -3.188 4.731 1.00 98.19 106 PHE A CA 1
ATOM 814 C C . PHE A 1 106 ? -14.885 -2.573 4.247 1.00 98.19 106 PHE A C 1
ATOM 816 O O . PHE A 1 106 ? -14.751 -1.352 4.189 1.00 98.19 106 PHE A O 1
ATOM 823 N N . MET A 1 107 ? -13.935 -3.398 3.801 1.00 97.88 107 MET A N 1
ATOM 824 C CA . MET A 1 107 ? -12.659 -2.918 3.259 1.00 97.88 107 MET A CA 1
ATOM 825 C C . MET A 1 107 ? -12.867 -1.980 2.073 1.00 97.88 107 MET A C 1
ATOM 827 O O . MET A 1 107 ? -12.287 -0.900 2.026 1.00 97.88 107 MET A O 1
ATOM 831 N N . ASN A 1 108 ? -13.738 -2.345 1.134 1.00 96.75 108 ASN A N 1
ATOM 832 C CA . ASN A 1 108 ? -14.023 -1.508 -0.025 1.00 96.75 108 ASN A CA 1
ATOM 833 C C . ASN A 1 108 ? -14.707 -0.183 0.355 1.00 96.75 108 ASN A C 1
ATOM 835 O O . ASN A 1 108 ? -14.383 0.848 -0.237 1.00 96.75 108 ASN A O 1
ATOM 839 N N . ALA A 1 109 ? -15.585 -0.181 1.363 1.00 97.00 109 ALA A N 1
ATOM 840 C CA . ALA A 1 109 ? -16.234 1.029 1.870 1.00 97.00 109 ALA A CA 1
ATOM 841 C C . ALA A 1 109 ? -15.254 1.990 2.569 1.00 97.00 109 ALA A C 1
ATOM 843 O O . ALA A 1 109 ? -15.415 3.206 2.482 1.00 97.00 109 ALA A O 1
ATOM 844 N N . HIS A 1 110 ? -14.218 1.455 3.219 1.00 96.31 110 HIS A N 1
ATOM 845 C CA . HIS A 1 110 ? -13.202 2.224 3.948 1.00 96.31 110 HIS A CA 1
ATOM 846 C C . HIS A 1 110 ? -11.897 2.440 3.161 1.00 96.31 110 HIS A C 1
ATOM 848 O O . HIS A 1 110 ? -10.918 2.969 3.700 1.00 96.31 110 HIS A O 1
ATOM 854 N N . ASN A 1 111 ? -11.854 2.044 1.886 1.00 95.81 111 ASN A N 1
ATOM 855 C CA . ASN A 1 111 ? -10.666 2.189 1.056 1.00 95.81 111 ASN A CA 1
ATOM 856 C C . ASN A 1 111 ? -10.470 3.641 0.597 1.00 95.81 111 ASN A C 1
ATOM 858 O O . ASN A 1 111 ? -11.269 4.201 -0.156 1.00 95.81 111 ASN A O 1
ATOM 862 N N . ILE A 1 112 ? -9.334 4.225 0.968 1.00 93.31 112 ILE A N 1
ATOM 863 C CA . ILE A 1 112 ? -8.893 5.531 0.493 1.00 93.31 112 ILE A CA 1
ATOM 864 C C . ILE A 1 112 ? -8.093 5.363 -0.794 1.00 93.31 112 ILE A C 1
ATOM 866 O O . ILE A 1 112 ? -7.122 4.607 -0.886 1.00 93.31 112 ILE A O 1
ATOM 870 N N . LYS A 1 113 ? -8.477 6.139 -1.808 1.00 91.25 113 LYS A N 1
ATOM 871 C CA . LYS A 1 113 ? -7.771 6.178 -3.084 1.00 91.25 113 LYS A CA 1
ATOM 872 C C . LYS A 1 113 ? -6.336 6.672 -2.892 1.00 91.25 113 LYS A C 1
ATOM 874 O O . LYS A 1 113 ? -6.107 7.793 -2.451 1.00 91.25 113 LYS A O 1
ATOM 879 N N . THR A 1 114 ? -5.372 5.866 -3.327 1.00 91.25 114 THR A N 1
ATOM 880 C CA . THR A 1 114 ? -3.973 6.299 -3.402 1.00 91.25 114 THR A CA 1
ATOM 881 C C . THR A 1 114 ? -3.808 7.352 -4.501 1.00 91.25 114 THR A C 1
ATOM 883 O O . THR A 1 114 ? -4.219 7.134 -5.643 1.00 91.25 114 THR A O 1
ATOM 886 N N . ASN A 1 115 ? -3.205 8.496 -4.171 1.00 89.88 115 ASN A N 1
ATOM 887 C CA . ASN A 1 115 ? -3.019 9.607 -5.108 1.00 89.88 115 ASN A CA 1
ATOM 888 C C . ASN A 1 115 ? -1.852 9.356 -6.065 1.00 89.88 115 ASN A C 1
ATOM 890 O O . ASN A 1 115 ? -1.951 9.649 -7.255 1.00 89.88 115 ASN A O 1
ATOM 894 N N . LEU A 1 116 ? -0.760 8.793 -5.550 1.00 88.25 116 LEU A N 1
ATOM 895 C CA . LEU A 1 116 ? 0.438 8.483 -6.322 1.00 88.25 116 LEU A CA 1
ATOM 896 C C . LEU A 1 116 ? 1.040 7.177 -5.829 1.00 88.25 116 LEU A C 1
ATOM 898 O O . LEU A 1 116 ? 1.240 7.013 -4.631 1.00 88.25 116 LEU A O 1
ATOM 902 N N . PHE A 1 117 ? 1.360 6.276 -6.754 1.00 88.25 117 PHE A N 1
ATOM 903 C CA . PHE A 1 117 ? 2.068 5.035 -6.466 1.00 88.25 117 PHE A CA 1
ATOM 904 C C . PHE A 1 117 ? 3.240 4.865 -7.434 1.00 88.25 117 PHE A C 1
ATOM 906 O O . PHE A 1 117 ? 3.069 4.808 -8.652 1.00 88.25 117 PHE A O 1
ATOM 913 N N . LEU A 1 118 ? 4.439 4.806 -6.870 1.00 82.38 118 LEU A N 1
ATOM 914 C CA . LEU A 1 118 ? 5.704 4.602 -7.548 1.00 82.38 118 LEU A CA 1
ATOM 915 C C . LEU A 1 118 ? 6.171 3.169 -7.339 1.00 82.38 118 LEU A C 1
ATOM 917 O O . LEU A 1 118 ? 6.243 2.683 -6.212 1.00 82.38 118 LEU A O 1
ATOM 921 N N . LYS A 1 119 ? 6.555 2.538 -8.448 1.00 79.50 119 LYS A N 1
ATOM 922 C CA . LYS A 1 119 ? 7.177 1.216 -8.490 1.00 79.50 119 LYS A CA 1
ATOM 923 C C . LYS A 1 119 ? 8.504 1.333 -9.216 1.00 79.50 119 LYS A C 1
ATOM 925 O O . LYS A 1 119 ? 8.512 1.698 -10.393 1.00 79.50 119 LYS A O 1
ATOM 930 N N . ALA A 1 120 ? 9.607 1.017 -8.544 1.00 72.56 120 ALA A N 1
ATOM 931 C CA . ALA A 1 120 ? 10.908 0.959 -9.211 1.00 72.56 120 ALA A CA 1
ATOM 932 C C . ALA A 1 120 ? 10.977 -0.205 -10.208 1.00 72.56 120 ALA A C 1
ATOM 934 O O . ALA A 1 120 ? 11.578 -0.068 -11.272 1.00 72.56 120 ALA A O 1
ATOM 935 N N . TYR A 1 121 ? 10.295 -1.309 -9.896 1.00 74.50 121 TYR A N 1
ATOM 936 C CA . TYR A 1 121 ? 10.233 -2.515 -10.714 1.00 74.50 121 TYR A CA 1
ATOM 937 C C . TYR A 1 121 ? 8.786 -2.780 -11.141 1.00 74.50 121 TYR A C 1
ATOM 939 O O . TYR A 1 121 ? 8.051 -3.529 -10.512 1.00 74.50 121 TYR A O 1
ATOM 947 N N . ARG A 1 122 ? 8.339 -2.099 -12.206 1.00 69.94 122 ARG A N 1
ATOM 948 C CA . ARG A 1 122 ? 6.916 -2.029 -12.606 1.00 69.94 122 ARG A CA 1
ATOM 949 C C . ARG A 1 122 ? 6.242 -3.390 -12.841 1.00 69.94 122 ARG A C 1
ATOM 951 O O . ARG A 1 122 ? 5.026 -3.474 -12.663 1.00 69.94 122 ARG A O 1
ATOM 958 N N . TYR A 1 123 ? 7.009 -4.389 -13.270 1.00 74.56 123 TYR A N 1
ATOM 959 C CA . TYR A 1 123 ? 6.509 -5.686 -13.738 1.00 74.56 123 TYR A CA 1
ATOM 960 C C . TYR A 1 123 ? 6.962 -6.866 -12.875 1.00 74.56 123 TYR A C 1
ATOM 962 O O . TYR A 1 123 ? 6.707 -8.009 -13.245 1.00 74.56 123 TYR A O 1
ATOM 970 N N . GLU A 1 124 ? 7.635 -6.606 -11.754 1.00 80.12 124 GLU A N 1
ATOM 971 C CA . GLU A 1 124 ? 8.093 -7.678 -10.877 1.00 80.12 124 GLU A CA 1
ATOM 972 C C . GLU A 1 124 ? 7.022 -8.018 -9.847 1.00 80.12 124 GLU A C 1
ATOM 974 O O . GLU A 1 124 ? 6.517 -7.144 -9.148 1.00 80.12 124 GLU A O 1
ATOM 979 N N . THR A 1 125 ? 6.681 -9.302 -9.788 1.00 82.75 125 THR A N 1
ATOM 980 C CA . THR A 1 125 ? 5.739 -9.887 -8.825 1.00 82.75 125 THR A CA 1
ATOM 981 C C . THR A 1 125 ? 6.506 -10.589 -7.708 1.00 82.75 125 THR A C 1
ATOM 983 O O . THR A 1 125 ? 7.670 -10.949 -7.907 1.00 82.75 125 THR A O 1
ATOM 986 N N . VAL A 1 126 ? 5.868 -10.850 -6.565 1.00 81.50 126 VAL A N 1
ATOM 987 C CA . VAL A 1 126 ? 6.441 -11.669 -5.482 1.00 81.50 126 VAL A CA 1
ATOM 988 C C . VAL A 1 126 ? 6.902 -13.021 -6.035 1.00 81.50 126 VAL A C 1
ATOM 990 O O . VAL A 1 126 ? 8.035 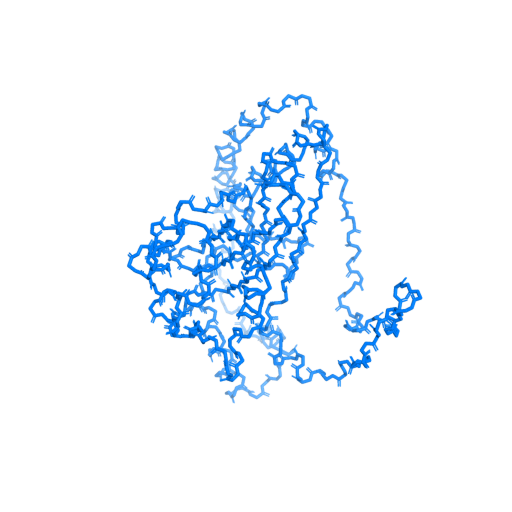-13.435 -5.796 1.00 81.50 126 VAL A O 1
ATOM 993 N N . GLY A 1 127 ? 6.083 -13.651 -6.883 1.00 79.88 127 GLY A N 1
ATOM 994 C CA . GLY A 1 127 ? 6.430 -14.915 -7.535 1.00 79.88 127 GLY A CA 1
ATOM 995 C C . GLY A 1 127 ? 7.673 -14.835 -8.432 1.00 79.88 127 GLY A C 1
ATOM 996 O O . GLY A 1 127 ? 8.487 -15.756 -8.433 1.00 79.88 127 GLY A O 1
ATOM 997 N N . ASN A 1 128 ? 7.875 -13.739 -9.174 1.00 79.56 128 ASN A N 1
ATOM 998 C CA . ASN A 1 128 ? 9.115 -13.541 -9.940 1.00 79.56 128 ASN A CA 1
ATOM 999 C C . ASN A 1 128 ? 10.317 -13.332 -9.018 1.00 79.56 128 ASN A C 1
ATOM 1001 O O . ASN A 1 128 ? 11.369 -13.922 -9.245 1.00 79.56 128 ASN A O 1
ATOM 1005 N N . ILE A 1 129 ? 10.155 -12.525 -7.968 1.00 79.75 129 ILE A N 1
ATOM 1006 C CA . ILE A 1 129 ? 11.216 -12.249 -6.996 1.00 79.75 129 ILE A CA 1
ATOM 1007 C C . ILE A 1 129 ? 11.677 -13.552 -6.337 1.00 79.75 129 ILE A C 1
ATOM 1009 O O . ILE A 1 129 ? 12.877 -13.804 -6.274 1.00 79.75 129 ILE A O 1
ATOM 1013 N N . GLN A 1 130 ? 10.749 -14.418 -5.925 1.00 79.12 130 GLN A N 1
ATOM 1014 C CA . GLN A 1 130 ? 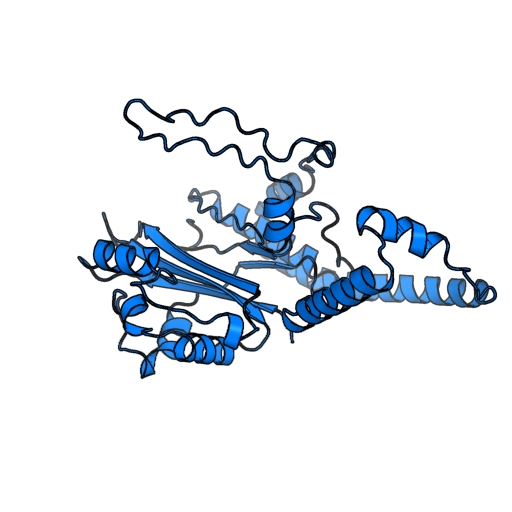11.078 -15.731 -5.370 1.00 79.12 130 GLN A CA 1
ATOM 1015 C C . GLN A 1 130 ? 11.823 -16.620 -6.365 1.00 79.12 130 GLN A C 1
ATOM 1017 O O . GLN A 1 130 ? 12.822 -17.228 -5.993 1.00 79.12 130 GLN A O 1
ATOM 1022 N N . LYS A 1 131 ? 11.408 -16.647 -7.638 1.00 80.44 131 LYS A N 1
ATOM 1023 C CA . LYS A 1 131 ? 12.143 -17.371 -8.690 1.00 80.44 131 LYS A CA 1
ATOM 1024 C C . LYS A 1 131 ? 13.566 -16.843 -8.855 1.00 80.44 131 LYS A C 1
ATOM 1026 O O . LYS A 1 131 ? 14.491 -17.634 -8.989 1.00 80.44 131 LYS A O 1
ATOM 1031 N N . TYR A 1 132 ? 13.760 -15.524 -8.818 1.00 79.75 132 TYR A N 1
ATOM 1032 C CA . TYR A 1 132 ? 15.097 -14.933 -8.896 1.00 79.75 132 TYR A CA 1
ATOM 1033 C C . TYR A 1 132 ? 15.943 -15.254 -7.668 1.00 79.75 132 TYR A C 1
ATOM 1035 O O . TYR A 1 132 ? 17.143 -15.464 -7.809 1.00 79.75 132 TYR A O 1
ATOM 1043 N N . LEU A 1 133 ? 15.345 -15.298 -6.475 1.00 76.81 133 LEU A N 1
ATOM 1044 C CA . LEU A 1 133 ? 16.038 -15.689 -5.248 1.00 76.81 133 LEU A CA 1
ATOM 1045 C C . LEU A 1 133 ? 16.432 -17.169 -5.270 1.00 76.81 133 LEU A C 1
ATOM 1047 O O . LEU A 1 133 ? 17.567 -17.478 -4.925 1.00 76.81 133 LEU A O 1
ATOM 1051 N N . ALA A 1 134 ? 15.543 -18.053 -5.727 1.00 76.25 134 ALA A N 1
ATOM 1052 C CA . ALA A 1 134 ? 15.832 -19.476 -5.886 1.00 76.25 134 ALA A CA 1
ATOM 1053 C C . ALA A 1 134 ? 16.963 -19.706 -6.899 1.00 76.25 134 ALA A C 1
ATOM 1055 O O . ALA A 1 134 ? 17.959 -20.341 -6.568 1.00 76.25 134 ALA A O 1
ATOM 1056 N N . LEU A 1 135 ? 16.867 -19.093 -8.085 1.00 76.06 135 LEU A N 1
ATOM 1057 C CA . LEU A 1 135 ? 17.921 -19.156 -9.101 1.00 76.06 135 LEU A CA 1
ATOM 1058 C C . LEU A 1 135 ? 19.246 -18.581 -8.582 1.00 76.06 135 LEU A C 1
ATOM 1060 O O . LEU A 1 135 ? 20.316 -19.113 -8.851 1.00 76.06 135 LEU A O 1
ATOM 1064 N N . ARG A 1 136 ? 19.191 -17.478 -7.830 1.00 70.88 136 ARG A N 1
ATOM 1065 C CA . ARG A 1 136 ? 20.376 -16.882 -7.206 1.00 70.88 136 ARG A CA 1
ATOM 1066 C C . ARG A 1 136 ? 21.036 -17.844 -6.221 1.00 70.88 136 ARG A C 1
ATOM 1068 O O . ARG A 1 136 ? 22.261 -17.884 -6.192 1.00 70.88 136 ARG A O 1
ATOM 1075 N N . GLN A 1 137 ? 20.250 -18.553 -5.414 1.00 72.19 137 GLN A N 1
ATOM 1076 C CA . GLN A 1 137 ? 20.767 -19.533 -4.463 1.00 72.19 137 GLN A CA 1
ATOM 1077 C C . GLN A 1 137 ? 21.433 -20.694 -5.205 1.00 72.19 137 GLN A C 1
ATOM 1079 O O . GLN A 1 137 ? 22.597 -20.972 -4.954 1.00 72.19 137 GLN A O 1
ATOM 1084 N N . GLU A 1 138 ? 20.750 -21.260 -6.201 1.00 72.56 138 GLU A N 1
ATOM 1085 C CA . GLU A 1 138 ? 21.269 -22.347 -7.039 1.00 72.56 138 GLU A CA 1
ATOM 1086 C C . GLU A 1 138 ? 22.603 -21.980 -7.708 1.00 72.56 138 GLU A C 1
ATOM 1088 O O . GLU A 1 138 ? 23.565 -22.739 -7.640 1.00 72.56 138 GLU A O 1
ATOM 1093 N N . LEU A 1 139 ? 22.702 -20.784 -8.299 1.00 70.81 139 LEU A N 1
ATOM 1094 C CA . LEU A 1 139 ? 23.947 -20.310 -8.909 1.00 70.81 139 LEU A CA 1
ATOM 1095 C C . LEU A 1 139 ? 25.055 -20.072 -7.873 1.00 70.81 139 LEU A C 1
ATOM 1097 O O . LEU A 1 139 ? 26.222 -20.331 -8.158 1.00 70.81 139 LEU A O 1
ATOM 1101 N N . SER A 1 140 ? 24.713 -19.562 -6.688 1.00 68.12 140 SER A N 1
ATOM 1102 C CA . SER A 1 140 ? 25.689 -19.384 -5.609 1.00 68.12 140 SER A CA 1
ATOM 1103 C C . SER A 1 140 ? 26.258 -20.729 -5.163 1.00 68.12 140 SER A C 1
ATOM 1105 O O . SER A 1 140 ? 27.470 -20.847 -5.012 1.00 68.12 140 SER A O 1
ATOM 1107 N N . ASP A 1 141 ? 25.392 -21.730 -5.004 1.00 74.69 141 ASP A N 1
ATOM 1108 C CA . ASP A 1 141 ? 25.764 -23.074 -4.563 1.00 74.69 141 ASP A CA 1
ATOM 1109 C C . ASP A 1 141 ? 26.572 -23.812 -5.641 1.00 74.69 141 ASP A C 1
ATOM 1111 O O . ASP A 1 141 ? 27.543 -24.499 -5.335 1.00 74.69 141 ASP A O 1
ATOM 1115 N N . GLN A 1 142 ? 26.207 -23.651 -6.917 1.00 74.75 142 GLN A N 1
ATOM 1116 C CA . GLN A 1 142 ? 26.867 -24.335 -8.030 1.00 74.75 142 GLN A CA 1
ATOM 1117 C C . GLN A 1 142 ? 28.266 -23.786 -8.335 1.00 74.75 142 GLN A C 1
ATOM 1119 O O . GLN A 1 142 ? 29.156 -24.551 -8.706 1.00 74.75 142 GLN A O 1
ATOM 1124 N N . PHE A 1 143 ? 28.450 -22.466 -8.259 1.00 73.19 143 PHE A N 1
ATOM 1125 C CA . PHE A 1 143 ? 29.688 -21.827 -8.709 1.00 73.19 143 PHE A CA 1
ATOM 1126 C C . PHE A 1 143 ? 30.647 -21.468 -7.570 1.00 73.19 143 PHE A C 1
ATOM 1128 O O . PHE A 1 143 ? 31.776 -21.085 -7.864 1.00 73.19 143 PHE A O 1
ATOM 1135 N N . ASP A 1 144 ? 30.228 -21.575 -6.304 1.00 70.31 144 ASP A N 1
ATOM 1136 C CA . ASP A 1 144 ? 31.008 -21.165 -5.122 1.00 70.31 144 ASP A CA 1
ATOM 1137 C C . ASP A 1 144 ? 31.582 -19.734 -5.249 1.00 70.31 144 ASP A C 1
ATOM 1139 O O . ASP A 1 144 ? 32.645 -19.391 -4.733 1.00 70.31 144 ASP A O 1
ATOM 1143 N N . VAL A 1 145 ? 30.885 -18.866 -5.997 1.00 63.62 145 VAL A N 1
ATOM 1144 C CA . VAL A 1 145 ? 31.308 -17.481 -6.233 1.00 63.62 145 VAL A CA 1
ATOM 1145 C C . VAL A 1 145 ? 30.567 -16.561 -5.266 1.00 63.62 145 VAL A C 1
ATOM 1147 O O . VAL A 1 145 ? 29.339 -16.443 -5.348 1.00 63.62 145 VAL A O 1
ATOM 1150 N N . PRO A 1 146 ? 31.282 -15.808 -4.408 1.00 61.25 146 PRO A N 1
ATOM 1151 C CA . PRO A 1 146 ? 30.674 -14.758 -3.610 1.00 61.25 146 PRO A CA 1
ATOM 1152 C C . PRO A 1 146 ? 29.989 -13.732 -4.517 1.00 61.25 146 PRO A C 1
ATOM 1154 O O . PRO A 1 146 ? 30.577 -13.210 -5.463 1.00 61.25 146 PRO A O 1
ATOM 1157 N N . LEU A 1 147 ? 28.745 -13.379 -4.196 1.00 55.69 147 LEU A N 1
ATOM 1158 C CA . LEU A 1 147 ? 27.899 -12.465 -4.981 1.00 55.69 147 LEU A CA 1
ATOM 1159 C C . LEU A 1 147 ? 28.543 -11.108 -5.315 1.00 55.69 147 LEU A C 1
ATOM 1161 O O . LEU A 1 147 ? 28.145 -10.464 -6.285 1.00 55.69 147 LEU A O 1
ATOM 1165 N N . SER A 1 148 ? 29.529 -10.666 -4.531 1.00 60.81 148 SER A N 1
ATOM 1166 C CA . SER A 1 148 ? 30.317 -9.458 -4.797 1.00 60.81 148 SER A CA 1
ATOM 1167 C C . SER A 1 148 ? 31.137 -9.538 -6.091 1.00 60.81 148 SER A C 1
ATOM 1169 O O . SER A 1 148 ? 31.432 -8.498 -6.671 1.00 60.81 148 SER A O 1
ATOM 1171 N N . GLN A 1 149 ? 31.456 -10.743 -6.573 1.00 61.28 149 GLN A N 1
ATOM 1172 C CA . GLN A 1 149 ? 32.318 -10.991 -7.737 1.00 61.28 149 GLN A CA 1
ATOM 1173 C C . GLN A 1 149 ? 31.536 -11.399 -9.002 1.00 61.28 149 GLN A C 1
ATOM 1175 O O . GLN A 1 149 ? 32.099 -11.484 -10.094 1.00 61.28 149 GLN A O 1
ATOM 1180 N N . TYR A 1 150 ? 30.212 -11.579 -8.900 1.00 60.41 150 TYR A N 1
ATOM 1181 C CA . TYR A 1 150 ? 29.352 -12.008 -10.015 1.00 60.41 150 TYR A CA 1
ATOM 1182 C C . TYR A 1 150 ? 29.386 -11.040 -11.214 1.00 60.41 150 TYR A C 1
ATOM 1184 O O . TYR A 1 150 ? 29.336 -11.448 -12.376 1.00 60.41 150 TYR A O 1
ATOM 1192 N N . GLY A 1 151 ? 29.500 -9.733 -10.944 1.00 59.25 151 GLY A N 1
ATOM 1193 C CA . GLY A 1 151 ? 29.600 -8.706 -11.983 1.00 59.25 151 GLY A CA 1
ATOM 1194 C C . GLY A 1 151 ? 30.852 -8.842 -12.852 1.00 59.25 151 GLY A C 1
ATOM 1195 O O . GLY A 1 151 ? 30.796 -8.536 -14.044 1.00 59.25 151 GLY A O 1
ATOM 1196 N N . ASP A 1 152 ? 31.949 -9.335 -12.282 1.00 64.31 152 ASP A N 1
ATOM 1197 C CA . ASP A 1 152 ? 33.208 -9.536 -12.994 1.00 64.31 152 ASP A CA 1
ATOM 1198 C C . ASP A 1 152 ? 33.213 -10.861 -13.761 1.00 64.31 152 ASP A C 1
ATOM 1200 O O . ASP A 1 152 ? 33.615 -10.876 -14.925 1.00 64.31 152 ASP A O 1
ATOM 1204 N N . ALA A 1 153 ? 32.623 -11.923 -13.203 1.00 59.53 153 ALA A N 1
ATOM 1205 C CA . ALA A 1 153 ? 32.399 -13.184 -13.916 1.00 59.53 153 ALA A CA 1
ATOM 1206 C C . ALA A 1 153 ? 31.536 -12.993 -15.184 1.00 59.53 153 ALA A C 1
ATOM 1208 O O . ALA A 1 153 ? 31.899 -13.433 -16.275 1.00 59.53 153 ALA A O 1
ATOM 1209 N N . MET A 1 154 ? 30.439 -12.230 -15.091 1.00 60.00 154 MET A N 1
ATOM 1210 C CA . MET A 1 154 ? 29.576 -11.922 -16.245 1.00 60.00 154 MET A CA 1
ATOM 1211 C C . MET A 1 154 ? 30.261 -11.057 -17.314 1.00 60.00 154 MET A C 1
ATOM 1213 O O . MET A 1 154 ? 29.866 -11.088 -18.482 1.00 60.00 154 MET A O 1
ATOM 1217 N N . ARG A 1 155 ? 31.272 -10.259 -16.943 1.00 62.28 155 ARG A N 1
ATOM 1218 C CA . ARG A 1 155 ? 32.076 -9.468 -17.894 1.00 62.28 155 ARG A CA 1
ATOM 1219 C C . ARG A 1 155 ? 33.101 -10.317 -18.639 1.00 62.28 155 ARG A C 1
ATOM 1221 O O . ARG A 1 155 ? 33.462 -9.948 -19.753 1.00 62.28 155 ARG A O 1
ATOM 1228 N N . GLN A 1 156 ? 33.549 -11.413 -18.031 1.00 61.94 156 GLN A N 1
ATOM 1229 C CA . GLN A 1 156 ? 34.534 -12.333 -18.599 1.00 61.94 156 GLN A CA 1
ATOM 1230 C C . GLN A 1 156 ? 33.914 -13.367 -19.546 1.00 61.94 156 GLN A C 1
ATOM 1232 O O . GLN A 1 156 ? 34.640 -13.996 -20.314 1.00 61.94 156 GLN A O 1
ATOM 1237 N N . LEU A 1 157 ? 32.581 -13.512 -19.556 1.00 54.97 157 LEU A N 1
ATOM 1238 C CA . LEU A 1 157 ? 31.901 -14.360 -20.533 1.00 54.97 157 LEU A CA 1
ATOM 1239 C C . LEU A 1 157 ? 32.226 -13.892 -21.964 1.00 54.97 157 LEU A C 1
ATOM 1241 O O . LEU A 1 157 ? 32.008 -12.717 -22.293 1.00 54.97 157 LEU A O 1
ATOM 1245 N N . PRO A 1 158 ? 32.721 -14.788 -22.838 1.00 51.47 158 PRO A N 1
ATOM 1246 C CA . PRO A 1 158 ? 33.074 -14.431 -24.200 1.00 51.47 158 PRO A CA 1
ATOM 1247 C C . PRO A 1 158 ? 31.826 -13.927 -24.925 1.00 51.47 158 PRO A C 1
ATOM 1249 O O . PRO A 1 158 ? 30.868 -14.663 -25.158 1.00 51.47 158 PRO A O 1
ATOM 1252 N N . ARG A 1 159 ? 31.833 -12.640 -25.285 1.00 54.72 159 ARG A N 1
ATOM 1253 C CA . ARG A 1 159 ? 30.790 -12.011 -26.103 1.00 54.72 159 ARG A CA 1
ATOM 1254 C C . ARG A 1 159 ? 30.946 -12.457 -27.548 1.00 54.72 159 ARG A C 1
ATOM 1256 O O . ARG A 1 159 ? 31.408 -11.710 -28.406 1.00 54.72 159 ARG A O 1
ATOM 1263 N N . GLN A 1 160 ? 30.574 -13.698 -27.804 1.00 54.59 160 GLN A N 1
ATOM 1264 C CA . GLN A 1 160 ? 30.381 -14.191 -29.157 1.00 54.59 160 GLN A CA 1
ATOM 1265 C C . GLN A 1 160 ? 29.132 -13.493 -29.730 1.00 54.59 160 GLN A C 1
ATOM 1267 O O . GLN A 1 160 ? 28.237 -13.123 -28.974 1.00 54.59 160 GLN A O 1
ATOM 1272 N N . PHE A 1 161 ? 29.096 -13.273 -31.047 1.00 47.59 161 PHE A N 1
ATOM 1273 C CA . PHE A 1 161 ? 28.132 -12.464 -31.826 1.00 47.59 161 PHE A CA 1
ATOM 1274 C C . PHE A 1 161 ? 28.482 -10.981 -32.054 1.00 47.59 161 PHE A C 1
ATOM 1276 O O . PHE A 1 161 ? 27.778 -10.054 -31.643 1.00 47.59 161 PHE A O 1
ATOM 1283 N N . ALA A 1 162 ? 29.509 -10.767 -32.877 1.00 49.19 162 ALA A N 1
ATOM 1284 C CA . ALA A 1 162 ? 29.575 -9.637 -33.803 1.00 49.19 162 ALA A CA 1
ATOM 1285 C C . ALA A 1 162 ? 29.325 -10.180 -35.225 1.00 49.19 162 ALA A C 1
ATOM 1287 O O . ALA A 1 162 ? 30.229 -10.793 -35.786 1.00 49.19 162 ALA A O 1
ATOM 1288 N N . PRO A 1 163 ? 28.091 -10.069 -35.769 1.00 53.38 163 PRO A N 1
ATOM 1289 C CA . PRO A 1 163 ? 27.845 -9.023 -36.773 1.00 53.38 163 PRO A CA 1
ATOM 1290 C C . PRO A 1 163 ? 26.354 -8.590 -36.869 1.00 53.38 163 PRO A C 1
ATOM 1292 O O . PRO A 1 163 ? 25.603 -9.095 -37.691 1.00 53.38 163 PRO A O 1
ATOM 1295 N N . ILE A 1 164 ? 25.888 -7.627 -36.055 1.00 54.72 164 ILE A N 1
ATOM 1296 C CA . ILE A 1 164 ? 24.534 -7.007 -36.195 1.00 54.72 164 ILE A CA 1
ATOM 1297 C C . ILE A 1 164 ? 24.593 -5.484 -35.924 1.00 54.72 164 ILE A C 1
ATOM 1299 O O . ILE A 1 164 ? 23.672 -4.864 -35.396 1.00 54.72 164 ILE A O 1
ATOM 1303 N N . SER A 1 165 ? 25.717 -4.821 -36.208 1.00 56.81 165 SER A N 1
ATOM 1304 C CA . SER A 1 165 ? 25.926 -3.419 -35.797 1.00 56.81 165 SER A CA 1
ATOM 1305 C C . SER A 1 165 ? 25.238 -2.385 -36.708 1.00 56.81 165 SER A C 1
ATOM 1307 O O . SER A 1 165 ? 24.893 -1.295 -36.237 1.00 56.81 165 SER A O 1
ATOM 1309 N N . TRP A 1 166 ? 24.996 -2.719 -37.983 1.00 54.97 166 TRP A N 1
ATOM 1310 C CA . TRP A 1 166 ? 24.331 -1.849 -38.967 1.00 54.97 166 TRP A CA 1
ATOM 1311 C C . TRP A 1 166 ? 22.796 -1.945 -38.901 1.00 54.97 166 TRP A C 1
ATOM 1313 O O . TRP A 1 166 ? 22.135 -0.916 -38.757 1.00 54.97 166 TRP A O 1
ATOM 1323 N N . LEU A 1 167 ? 22.230 -3.159 -38.819 1.00 58.22 167 LEU A N 1
ATOM 1324 C CA . LEU A 1 167 ? 20.788 -3.370 -38.596 1.00 58.22 167 LEU A CA 1
ATOM 1325 C C . LEU A 1 167 ? 20.320 -2.715 -37.277 1.00 58.22 167 LEU A C 1
ATOM 1327 O O . LEU A 1 167 ? 19.285 -2.053 -37.221 1.00 58.22 167 LEU A O 1
ATOM 1331 N N . ARG A 1 168 ? 21.154 -2.784 -36.224 1.00 59.16 168 ARG A N 1
ATOM 1332 C CA . ARG A 1 168 ? 20.921 -2.094 -34.941 1.00 59.16 168 ARG A CA 1
ATOM 1333 C C . ARG A 1 168 ? 20.951 -0.566 -35.036 1.00 59.16 168 ARG A C 1
ATOM 1335 O O . ARG A 1 168 ? 20.464 0.075 -34.112 1.00 59.16 168 ARG A O 1
ATOM 1342 N N . ARG A 1 169 ? 21.561 0.054 -36.055 1.00 61.72 169 ARG A N 1
ATOM 1343 C CA . ARG A 1 169 ? 21.559 1.525 -36.217 1.00 61.72 169 ARG A CA 1
ATOM 1344 C C . ARG A 1 169 ? 20.251 2.019 -36.841 1.00 61.72 169 ARG A C 1
ATOM 1346 O O . ARG A 1 169 ? 19.648 2.927 -36.277 1.00 61.72 169 ARG A O 1
ATOM 1353 N N . GLY A 1 170 ? 19.763 1.367 -37.900 1.00 61.53 170 GLY A N 1
ATOM 1354 C CA . GLY A 1 170 ? 18.455 1.675 -38.504 1.00 61.53 170 GLY A CA 1
ATOM 1355 C C . GLY A 1 170 ? 17.285 1.419 -37.546 1.00 61.53 170 GLY A C 1
ATOM 1356 O O . GLY A 1 170 ? 16.458 2.301 -37.317 1.00 61.53 170 GLY A O 1
ATOM 1357 N N . LEU A 1 171 ? 17.292 0.267 -36.862 1.00 66.69 171 LEU A N 1
ATOM 1358 C CA . LEU A 1 171 ? 16.313 -0.051 -35.812 1.00 66.69 171 LEU A CA 1
ATOM 1359 C C . LEU A 1 171 ? 16.361 0.934 -34.635 1.00 66.69 171 LEU A C 1
ATOM 1361 O O . LEU A 1 171 ? 15.334 1.195 -34.014 1.00 66.69 171 LEU A O 1
ATOM 1365 N N . ARG A 1 172 ? 17.529 1.520 -34.326 1.00 70.12 172 ARG A N 1
ATOM 1366 C CA . ARG A 1 172 ? 17.650 2.544 -33.277 1.00 70.12 172 ARG A CA 1
ATOM 1367 C C . ARG A 1 172 ? 16.977 3.855 -33.669 1.00 70.12 172 ARG A C 1
ATOM 1369 O O . ARG A 1 172 ? 16.287 4.411 -32.827 1.00 70.12 172 ARG A O 1
ATOM 1376 N N . ALA A 1 173 ? 17.136 4.333 -34.903 1.00 70.44 173 ALA A N 1
ATOM 1377 C CA . ALA A 1 173 ? 16.481 5.566 -35.352 1.00 70.44 173 ALA A CA 1
ATOM 1378 C C . ALA A 1 173 ? 14.949 5.424 -35.358 1.00 70.44 173 ALA A C 1
ATOM 1380 O O . ALA A 1 173 ? 14.251 6.261 -34.784 1.00 70.44 173 ALA A O 1
ATOM 1381 N N . ILE A 1 174 ? 14.441 4.309 -35.897 1.00 76.62 174 ILE A N 1
ATOM 1382 C CA . ILE A 1 174 ? 13.007 3.977 -35.886 1.00 76.62 174 ILE A CA 1
ATOM 1383 C C . ILE A 1 174 ? 12.498 3.845 -34.444 1.00 76.62 174 ILE A C 1
ATOM 1385 O O . ILE A 1 174 ? 11.476 4.425 -34.087 1.00 76.62 174 ILE A O 1
ATOM 1389 N N . SER A 1 175 ? 13.243 3.153 -33.576 1.00 75.31 175 SER A N 1
ATOM 1390 C CA . SER A 1 175 ? 12.905 3.036 -32.154 1.00 75.31 175 SER A CA 1
ATOM 1391 C C . SER A 1 175 ? 12.865 4.393 -31.447 1.00 75.31 175 SER A C 1
ATOM 1393 O O . SER A 1 175 ? 11.969 4.622 -30.640 1.00 75.31 175 SER A O 1
ATOM 1395 N N . THR A 1 176 ? 13.790 5.311 -31.742 1.00 76.38 176 THR A N 1
ATOM 1396 C CA . THR A 1 176 ? 13.801 6.663 -31.160 1.00 76.38 176 THR A CA 1
ATOM 1397 C C . THR A 1 176 ? 12.599 7.481 -31.620 1.00 76.38 176 THR A C 1
ATOM 1399 O O . THR A 1 176 ? 11.965 8.131 -30.792 1.00 76.38 176 THR A O 1
ATOM 1402 N N . PHE A 1 177 ? 12.243 7.409 -32.904 1.00 78.44 177 PHE A N 1
ATOM 1403 C CA . PHE A 1 177 ? 11.062 8.090 -33.430 1.00 78.44 177 PHE A CA 1
ATOM 1404 C C . PHE A 1 177 ? 9.769 7.546 -32.807 1.00 78.44 177 PHE A C 1
ATOM 1406 O O . PHE A 1 177 ? 8.977 8.316 -32.267 1.00 78.44 177 PHE A O 1
ATOM 1413 N N . ILE A 1 178 ? 9.596 6.220 -32.770 1.00 79.75 178 ILE A N 1
ATOM 1414 C CA . ILE A 1 178 ? 8.447 5.575 -32.113 1.00 79.75 178 ILE A CA 1
ATOM 1415 C C . ILE A 1 178 ? 8.382 5.969 -30.632 1.00 79.75 178 ILE A C 1
ATOM 1417 O O . ILE A 1 178 ? 7.314 6.314 -30.132 1.00 79.75 178 ILE A O 1
ATOM 1421 N N . LYS A 1 179 ? 9.519 5.986 -29.923 1.00 76.88 179 LYS A N 1
ATOM 1422 C CA . LYS A 1 179 ? 9.586 6.466 -28.534 1.00 76.88 179 LYS A CA 1
ATOM 1423 C C . LYS A 1 179 ? 9.124 7.913 -28.407 1.00 76.88 179 LYS A C 1
ATOM 1425 O O . LYS A 1 179 ? 8.343 8.198 -27.510 1.00 76.88 179 LYS A O 1
ATOM 1430 N N . PHE A 1 180 ? 9.579 8.808 -29.282 1.00 79.06 180 PHE A N 1
ATOM 1431 C CA . PHE A 1 180 ? 9.190 10.218 -29.258 1.00 79.06 180 PHE A CA 1
ATOM 1432 C C . PHE A 1 180 ? 7.686 10.404 -29.488 1.00 79.06 180 PHE A C 1
ATOM 1434 O O . PHE A 1 180 ? 7.044 11.160 -28.760 1.00 79.06 180 PHE A O 1
ATOM 1441 N N . VAL A 1 181 ? 7.110 9.669 -30.443 1.00 81.44 181 VAL A N 1
ATOM 1442 C CA . VAL A 1 181 ? 5.665 9.677 -30.707 1.00 81.44 181 VAL A CA 1
ATOM 1443 C C . VAL A 1 181 ? 4.890 9.167 -29.489 1.00 81.44 181 VAL A C 1
ATOM 1445 O O . VAL A 1 181 ? 3.978 9.841 -29.019 1.00 81.44 181 VAL A O 1
ATOM 1448 N N . LEU A 1 182 ? 5.291 8.029 -28.912 1.00 76.62 182 LEU A N 1
ATOM 1449 C CA . LEU A 1 182 ? 4.640 7.457 -27.727 1.00 76.62 182 LEU A CA 1
ATOM 1450 C C . LEU A 1 182 ? 4.772 8.350 -26.485 1.00 76.62 182 LEU A C 1
ATOM 1452 O O . LEU A 1 182 ? 3.826 8.455 -25.706 1.00 76.62 182 LEU A O 1
ATOM 1456 N N . ILE A 1 183 ? 5.920 9.008 -26.297 1.00 76.00 183 ILE A N 1
ATOM 1457 C CA . ILE A 1 183 ? 6.117 9.998 -25.230 1.00 76.00 183 ILE A CA 1
ATOM 1458 C C . ILE A 1 183 ? 5.187 11.185 -25.458 1.00 76.00 183 ILE A C 1
ATOM 1460 O O . ILE A 1 183 ? 4.453 11.547 -24.548 1.00 76.00 183 ILE A O 1
ATOM 1464 N N . THR A 1 184 ? 5.162 11.756 -26.663 1.00 76.38 184 THR A N 1
ATOM 1465 C CA . THR A 1 184 ? 4.322 12.919 -26.985 1.00 76.38 184 THR A CA 1
ATOM 1466 C C . THR A 1 184 ? 2.837 12.614 -26.765 1.00 76.38 184 THR A C 1
ATOM 1468 O O . THR A 1 184 ? 2.160 13.356 -26.053 1.00 76.38 184 THR A O 1
ATOM 1471 N N . ILE A 1 185 ? 2.345 11.477 -27.273 1.00 80.00 185 ILE A N 1
ATOM 1472 C CA . ILE A 1 185 ? 0.964 11.013 -27.053 1.00 80.00 185 ILE A CA 1
ATOM 1473 C C . ILE A 1 185 ? 0.690 10.790 -25.559 1.00 80.00 185 ILE A C 1
ATOM 1475 O O . ILE A 1 185 ? -0.373 11.155 -25.065 1.00 80.00 185 ILE A O 1
ATOM 1479 N N . GLY A 1 186 ? 1.646 10.219 -24.822 1.00 72.94 186 GLY A N 1
ATOM 1480 C CA . GLY A 1 186 ? 1.511 9.982 -23.386 1.00 72.94 186 GLY A CA 1
ATOM 1481 C C . GLY A 1 186 ? 1.536 11.258 -22.539 1.00 72.94 186 GLY A C 1
ATOM 1482 O O . GLY A 1 186 ? 0.897 11.293 -21.492 1.00 72.94 186 GLY A O 1
ATOM 1483 N N . VAL A 1 187 ? 2.248 12.299 -22.980 1.00 76.56 187 VAL A N 1
ATOM 1484 C CA . VAL A 1 187 ? 2.473 13.551 -22.240 1.00 76.56 187 VAL A CA 1
ATOM 1485 C C . VAL A 1 187 ? 1.318 14.537 -22.408 1.00 76.56 187 VAL A C 1
ATOM 1487 O O . VAL A 1 187 ? 0.920 15.156 -21.422 1.00 76.56 187 VAL A O 1
ATOM 1490 N N . ILE A 1 188 ? 0.745 14.673 -23.611 1.00 80.19 188 ILE A N 1
ATOM 1491 C CA . ILE A 1 188 ? -0.290 15.685 -23.900 1.00 80.19 188 ILE A CA 1
ATOM 1492 C C . ILE A 1 188 ? -1.489 15.606 -22.929 1.00 80.19 188 ILE A C 1
ATOM 1494 O O . ILE A 1 188 ? -1.808 16.627 -22.314 1.00 80.19 188 ILE A O 1
ATOM 1498 N N . PRO A 1 189 ? -2.118 14.436 -22.682 1.00 81.56 189 PRO A N 1
ATOM 1499 C CA . PRO A 1 189 ? -3.225 14.337 -21.729 1.00 81.56 189 PRO A CA 1
ATOM 1500 C C . PRO A 1 189 ? -2.814 14.692 -20.297 1.00 81.56 189 PRO A C 1
ATOM 1502 O O . PRO A 1 189 ? -3.619 15.224 -19.534 1.00 81.56 189 PRO A O 1
ATOM 1505 N N . GLN A 1 190 ? -1.558 14.418 -19.924 1.00 79.62 190 GLN A N 1
ATOM 1506 C CA . GLN A 1 190 ? -1.052 14.761 -18.598 1.00 79.62 190 GLN A CA 1
ATOM 1507 C C . GLN A 1 190 ? -0.870 16.273 -18.450 1.00 79.62 190 GLN A C 1
ATOM 1509 O O . GLN A 1 190 ? -1.276 16.825 -17.433 1.00 79.62 190 GLN A O 1
ATOM 1514 N N . ILE A 1 191 ? -0.328 16.953 -19.469 1.00 79.88 191 ILE A N 1
ATOM 1515 C CA . ILE A 1 191 ? -0.201 18.418 -19.479 1.00 79.88 191 ILE A CA 1
ATOM 1516 C C . ILE A 1 191 ? -1.580 19.062 -19.339 1.00 79.88 191 ILE A C 1
ATOM 1518 O O . ILE A 1 191 ? -1.765 19.908 -18.468 1.00 79.88 191 ILE A O 1
ATOM 1522 N N . ILE A 1 192 ? -2.564 18.617 -20.128 1.00 83.38 192 ILE A N 1
ATOM 1523 C CA . ILE A 1 192 ? -3.944 19.120 -20.046 1.00 83.38 192 ILE A CA 1
ATOM 1524 C C . ILE A 1 192 ? -4.510 18.913 -18.635 1.00 83.38 192 ILE A C 1
ATOM 1526 O O . ILE A 1 192 ? -5.071 19.838 -18.049 1.00 83.38 192 ILE A O 1
ATOM 1530 N N . GLY A 1 193 ? -4.311 17.726 -18.053 1.00 80.06 193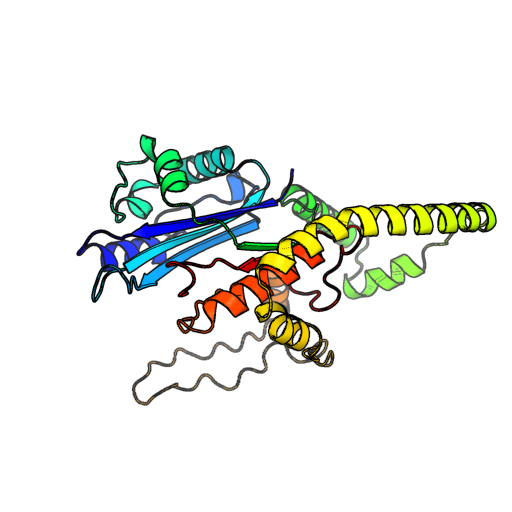 GLY A N 1
ATOM 1531 C CA . GLY A 1 193 ? -4.736 17.425 -16.686 1.00 80.06 193 GLY A CA 1
ATOM 1532 C C . GLY A 1 193 ? -4.087 18.327 -15.633 1.00 80.06 193 GLY A C 1
ATOM 1533 O O . GLY A 1 193 ? -4.738 18.673 -14.650 1.00 80.06 193 GLY A O 1
ATOM 1534 N N . LEU A 1 194 ? -2.838 18.749 -15.840 1.00 83.88 194 LEU A N 1
ATOM 1535 C CA . LEU A 1 194 ? -2.128 19.649 -14.932 1.00 83.88 194 LEU A CA 1
ATOM 1536 C C . LEU A 1 194 ? -2.644 21.088 -14.996 1.00 83.88 194 LEU A C 1
ATOM 1538 O O . LEU A 1 194 ? -2.661 21.755 -13.960 1.00 83.88 194 LEU A O 1
ATOM 1542 N N . LEU A 1 195 ? -3.138 21.555 -16.150 1.00 84.94 195 LEU A N 1
ATOM 1543 C CA . LEU A 1 195 ? -3.643 22.928 -16.316 1.00 84.94 195 LEU A CA 1
ATOM 1544 C C . LEU A 1 195 ? -4.760 23.292 -15.322 1.00 84.94 195 LEU A C 1
ATOM 1546 O O . LEU A 1 195 ? -4.870 24.457 -14.939 1.00 84.94 195 LEU A O 1
ATOM 1550 N N . ARG A 1 196 ? -5.518 22.312 -14.804 1.00 86.12 196 ARG A N 1
ATOM 1551 C CA . ARG A 1 196 ? -6.541 22.521 -13.754 1.00 86.12 196 ARG A CA 1
ATOM 1552 C C . ARG A 1 196 ? -5.995 23.167 -12.473 1.00 86.12 196 ARG A C 1
ATOM 1554 O O . ARG A 1 196 ? -6.737 23.774 -11.700 1.00 86.12 196 ARG A O 1
ATOM 1561 N N . HIS A 1 197 ? -4.691 23.037 -12.230 1.00 82.69 197 HIS A N 1
ATOM 1562 C CA . HIS A 1 197 ? -4.030 23.594 -11.051 1.00 82.69 197 HIS A CA 1
ATOM 1563 C C . HIS A 1 197 ? -3.648 25.071 -11.210 1.00 82.69 197 HIS A C 1
ATOM 1565 O O . HIS A 1 197 ? -3.383 25.730 -10.202 1.00 82.69 197 HIS A O 1
ATOM 1571 N N . GLY A 1 198 ? -3.682 25.621 -12.430 1.00 86.19 198 GLY A N 1
ATOM 1572 C CA . GLY A 1 198 ? -3.383 27.029 -12.708 1.00 86.19 198 GLY A CA 1
ATOM 1573 C C . GLY A 1 198 ? -2.021 27.462 -12.154 1.00 86.19 198 GLY A C 1
ATOM 1574 O O . GLY A 1 198 ? -1.016 26.773 -12.325 1.00 86.19 198 GLY A O 1
ATOM 1575 N N . LEU A 1 199 ? -1.990 28.584 -11.426 1.00 84.94 199 LEU A N 1
ATOM 1576 C CA . LEU A 1 199 ? -0.762 29.143 -10.840 1.00 84.94 199 LEU A CA 1
ATOM 1577 C C . LEU A 1 199 ? -0.095 28.239 -9.787 1.00 84.94 199 LEU A C 1
ATOM 1579 O O . LEU A 1 199 ? 1.087 28.422 -9.505 1.00 84.94 199 LEU A O 1
ATOM 1583 N N . ALA A 1 200 ? -0.795 27.239 -9.234 1.00 79.19 200 ALA A N 1
ATOM 1584 C CA . ALA A 1 200 ? -0.196 26.296 -8.285 1.00 79.19 200 ALA A CA 1
ATOM 1585 C C . ALA A 1 200 ? 0.879 25.393 -8.928 1.00 79.19 200 ALA A C 1
ATOM 1587 O O . ALA A 1 200 ? 1.688 24.811 -8.205 1.00 79.19 200 ALA A O 1
ATOM 1588 N N . LEU A 1 201 ? 0.935 25.316 -10.266 1.00 80.06 201 LEU A N 1
ATOM 1589 C CA . LEU A 1 201 ? 1.995 24.612 -10.991 1.00 80.06 201 LEU A CA 1
ATOM 1590 C C . LEU A 1 201 ? 3.354 25.302 -10.873 1.00 80.06 201 LEU A C 1
ATOM 1592 O O . LEU A 1 201 ? 4.359 24.611 -10.784 1.00 80.06 201 LEU A O 1
ATOM 1596 N N . ILE A 1 202 ? 3.410 26.636 -10.824 1.00 79.19 202 ILE A N 1
ATOM 1597 C CA . ILE A 1 202 ? 4.677 27.387 -10.762 1.00 79.19 202 ILE A CA 1
ATOM 1598 C C . ILE A 1 202 ? 5.541 26.928 -9.573 1.00 79.19 202 ILE A C 1
ATOM 1600 O O . ILE A 1 202 ? 6.664 26.469 -9.792 1.00 79.19 202 ILE A O 1
ATOM 1604 N N . PRO A 1 203 ? 5.046 26.954 -8.319 1.00 73.25 203 PRO A N 1
ATOM 1605 C CA . PRO A 1 203 ? 5.842 26.507 -7.184 1.00 73.25 203 PRO A CA 1
ATOM 1606 C C . PRO A 1 203 ? 6.066 24.985 -7.147 1.00 73.25 203 PRO A C 1
ATOM 1608 O O . PRO A 1 203 ? 7.004 24.545 -6.483 1.00 73.25 203 PRO A O 1
ATOM 1611 N N . ALA A 1 204 ? 5.234 24.177 -7.817 1.00 71.50 204 ALA A N 1
ATOM 1612 C CA . ALA A 1 204 ? 5.440 22.731 -7.949 1.00 71.50 204 ALA A CA 1
ATOM 1613 C C . ALA A 1 204 ? 6.578 22.407 -8.933 1.00 71.50 204 ALA A C 1
ATOM 1615 O O . ALA A 1 204 ? 7.435 21.569 -8.643 1.00 71.50 204 ALA A O 1
ATOM 1616 N N . THR A 1 205 ? 6.630 23.124 -10.056 1.00 71.88 205 THR A N 1
ATOM 1617 C CA . THR A 1 205 ? 7.716 23.063 -11.037 1.00 71.88 205 THR A CA 1
ATOM 1618 C C . THR A 1 205 ? 9.026 23.524 -10.413 1.00 71.88 205 THR A C 1
ATOM 1620 O O . THR A 1 205 ? 10.026 22.833 -10.565 1.00 71.88 205 THR A O 1
ATOM 1623 N N . ILE A 1 206 ? 9.018 24.618 -9.639 1.00 75.56 206 ILE A N 1
ATOM 1624 C CA . ILE A 1 206 ? 10.206 25.070 -8.899 1.00 75.56 206 ILE A CA 1
ATOM 1625 C C . ILE A 1 206 ? 10.719 23.955 -7.979 1.00 75.56 206 ILE A C 1
ATOM 1627 O O . ILE A 1 206 ? 11.884 23.604 -8.097 1.00 75.56 206 ILE A O 1
ATOM 1631 N N . ILE A 1 207 ? 9.860 23.341 -7.148 1.00 69.31 207 ILE A N 1
ATOM 1632 C CA . ILE A 1 207 ? 10.259 22.216 -6.274 1.00 69.31 207 ILE A CA 1
ATOM 1633 C C . ILE A 1 207 ? 10.848 21.048 -7.081 1.00 69.31 207 ILE A C 1
ATOM 1635 O O . ILE A 1 207 ? 11.838 20.446 -6.678 1.00 69.31 207 ILE A O 1
ATOM 1639 N N . SER A 1 208 ? 10.229 20.707 -8.211 1.00 63.97 208 SER A N 1
ATOM 1640 C CA . SER A 1 208 ? 10.649 19.564 -9.030 1.00 63.97 208 SER A CA 1
ATOM 1641 C C . SER A 1 208 ? 11.986 19.813 -9.740 1.00 63.97 208 SER A C 1
ATOM 1643 O O . SER A 1 208 ? 12.741 18.873 -9.980 1.00 63.97 208 SER A O 1
ATOM 1645 N N . LEU A 1 209 ? 12.271 21.074 -10.084 1.00 66.50 209 LEU A N 1
ATOM 1646 C CA . LEU A 1 209 ? 13.508 21.507 -10.738 1.00 66.50 209 LEU A CA 1
ATOM 1647 C C . LEU A 1 209 ? 14.633 21.808 -9.751 1.00 66.50 209 LEU A C 1
ATOM 1649 O O . LEU A 1 209 ? 15.801 21.644 -10.105 1.00 66.50 209 LEU A O 1
ATOM 1653 N N . THR A 1 210 ? 14.311 22.208 -8.518 1.00 62.97 210 THR A N 1
ATOM 1654 C CA . THR A 1 210 ? 15.266 22.194 -7.412 1.00 62.97 210 THR A CA 1
ATOM 1655 C C . THR A 1 210 ? 15.561 20.738 -7.096 1.00 62.97 210 THR A C 1
ATOM 1657 O O . THR A 1 210 ? 14.941 20.139 -6.221 1.00 62.97 210 THR A O 1
ATOM 1660 N N . GLN A 1 211 ? 16.468 20.135 -7.867 1.00 51.16 211 GLN A N 1
ATOM 1661 C CA . GLN A 1 211 ? 17.012 18.830 -7.544 1.00 51.16 211 GLN A CA 1
ATOM 1662 C C . GLN A 1 211 ? 17.483 18.901 -6.097 1.00 51.16 211 GLN A C 1
ATOM 1664 O O . GLN A 1 211 ? 18.442 19.608 -5.786 1.00 51.16 211 GLN A O 1
ATOM 1669 N N . VAL A 1 212 ? 16.806 18.170 -5.214 1.00 44.94 212 VAL A N 1
ATOM 1670 C CA . VAL A 1 212 ? 17.415 17.761 -3.958 1.00 44.94 212 VAL A CA 1
ATOM 1671 C C . VAL A 1 212 ? 18.608 16.928 -4.404 1.00 44.94 212 VAL A C 1
ATOM 1673 O O . VAL A 1 212 ? 18.449 15.781 -4.826 1.00 44.94 212 VAL A O 1
ATOM 1676 N N . LYS A 1 213 ? 19.788 17.554 -4.443 1.00 39.81 213 LYS A N 1
ATOM 1677 C CA . LYS A 1 213 ? 21.058 16.854 -4.573 1.00 39.81 213 LYS A CA 1
ATOM 1678 C C . LYS A 1 213 ? 21.160 15.984 -3.329 1.00 39.81 213 LYS A C 1
ATOM 1680 O O . LYS A 1 213 ? 21.638 16.412 -2.290 1.00 39.81 213 LYS A O 1
ATOM 1685 N N . LEU A 1 214 ? 20.602 14.783 -3.415 1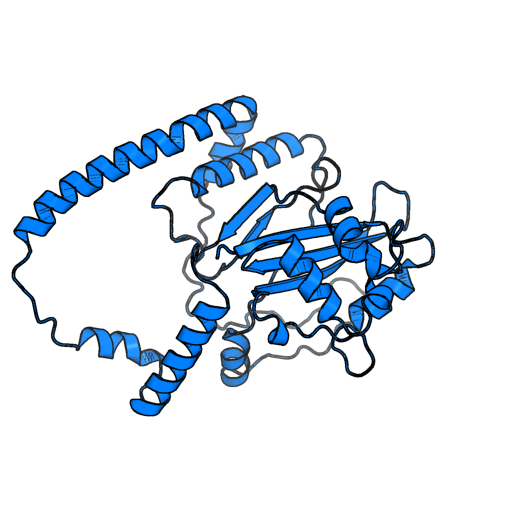.00 41.53 214 LEU A N 1
ATOM 1686 C CA . LEU A 1 214 ? 20.994 13.696 -2.544 1.00 41.53 214 LEU A CA 1
ATOM 1687 C C . LEU A 1 214 ? 22.407 13.362 -2.998 1.00 41.53 214 LEU A C 1
ATOM 1689 O O . LEU A 1 214 ? 22.584 12.702 -4.027 1.00 41.53 214 LEU A O 1
ATOM 1693 N N . ASP A 1 215 ? 23.393 13.933 -2.309 1.00 38.12 215 ASP A N 1
ATOM 1694 C CA . ASP A 1 215 ? 24.788 13.621 -2.568 1.00 38.12 215 ASP A CA 1
ATOM 1695 C C . ASP A 1 215 ? 24.946 12.103 -2.527 1.00 38.12 215 ASP A C 1
ATOM 1697 O O . ASP A 1 215 ? 24.537 11.417 -1.592 1.00 38.12 215 ASP A O 1
ATOM 1701 N N . ARG A 1 216 ? 25.468 11.556 -3.623 1.00 40.66 216 ARG A N 1
ATOM 1702 C CA . ARG A 1 216 ? 25.611 10.111 -3.828 1.00 40.66 216 ARG A CA 1
ATOM 1703 C C . ARG A 1 216 ? 26.690 9.480 -2.945 1.00 40.66 216 ARG A C 1
ATOM 1705 O O . ARG A 1 216 ? 26.879 8.274 -3.028 1.00 40.66 216 ARG A O 1
ATOM 1712 N N . GLU A 1 217 ? 27.360 10.259 -2.101 1.00 39.69 217 GLU A N 1
ATOM 1713 C CA . GLU A 1 217 ? 28.462 9.817 -1.237 1.00 39.69 217 GLU A CA 1
ATOM 1714 C C . GLU A 1 217 ? 28.047 8.821 -0.136 1.00 39.69 217 GLU A C 1
ATOM 1716 O O . GLU A 1 217 ? 28.895 8.287 0.571 1.00 39.69 217 GLU A O 1
ATOM 1721 N N . TYR A 1 218 ? 26.758 8.499 0.003 1.00 39.41 218 TYR A N 1
ATOM 1722 C CA . TYR A 1 218 ? 26.274 7.547 1.009 1.00 39.41 218 TYR A CA 1
ATOM 1723 C C . TYR A 1 218 ? 26.377 6.060 0.618 1.00 39.41 218 TYR A C 1
ATOM 1725 O O . TYR A 1 218 ? 25.878 5.223 1.367 1.00 39.41 218 TYR A O 1
ATOM 1733 N N . SER A 1 219 ? 26.986 5.685 -0.516 1.00 43.09 219 SER A N 1
ATOM 1734 C CA . SER A 1 219 ? 27.006 4.271 -0.936 1.00 43.09 219 SER A CA 1
ATOM 1735 C C . SER A 1 219 ? 28.006 3.376 -0.197 1.00 43.09 219 SER A C 1
ATOM 1737 O O . SER A 1 219 ? 27.783 2.169 -0.186 1.00 43.09 219 SER A O 1
ATOM 1739 N N . ASP A 1 220 ? 29.027 3.942 0.462 1.00 41.28 220 ASP A N 1
ATOM 1740 C CA . ASP A 1 220 ? 30.102 3.171 1.128 1.00 41.28 220 ASP A CA 1
ATOM 1741 C C . ASP A 1 220 ? 30.291 3.525 2.619 1.00 41.28 220 ASP A C 1
ATOM 1743 O O . ASP A 1 220 ? 31.255 3.122 3.267 1.00 41.28 220 ASP A O 1
ATOM 1747 N N . ALA A 1 221 ? 29.365 4.292 3.193 1.00 40.88 221 ALA A N 1
ATOM 1748 C CA . ALA A 1 221 ? 29.343 4.596 4.618 1.00 40.88 221 ALA A CA 1
ATOM 1749 C C . ALA A 1 221 ? 28.908 3.373 5.452 1.00 40.88 221 ALA A C 1
ATOM 1751 O O . ALA A 1 221 ? 28.029 2.625 5.025 1.00 40.88 221 ALA A O 1
ATOM 1752 N N . SER A 1 222 ? 29.449 3.224 6.673 1.00 41.56 222 SER A N 1
ATOM 1753 C CA . SER A 1 222 ? 28.852 2.355 7.706 1.00 41.56 222 SER A CA 1
ATOM 1754 C C . SER A 1 222 ? 27.334 2.568 7.743 1.00 41.56 222 SER A C 1
ATOM 1756 O O . SER A 1 222 ? 26.874 3.711 7.787 1.00 41.56 222 SER A O 1
ATOM 1758 N N . LEU A 1 223 ? 26.573 1.472 7.674 1.00 45.09 223 LEU A N 1
ATOM 1759 C CA . LEU A 1 223 ? 25.106 1.481 7.633 1.00 45.09 223 LEU A CA 1
ATOM 1760 C C . LEU A 1 223 ? 24.488 1.998 8.934 1.00 45.09 223 LEU A C 1
ATOM 1762 O O . LEU A 1 223 ? 23.382 2.534 8.904 1.00 45.09 223 LEU A O 1
ATOM 1766 N N . ASP A 1 224 ? 25.214 1.877 10.042 1.00 47.09 224 ASP A N 1
ATOM 1767 C CA . ASP A 1 224 ? 24.871 2.504 11.306 1.00 47.09 224 ASP A CA 1
ATOM 1768 C C . ASP A 1 224 ? 25.805 3.698 11.541 1.00 47.09 224 ASP A C 1
ATOM 1770 O O . ASP A 1 224 ? 26.994 3.554 11.840 1.00 47.09 224 ASP A O 1
ATOM 1774 N N . LYS A 1 225 ? 25.263 4.895 11.313 1.00 48.16 225 LYS A N 1
ATOM 1775 C CA . LYS A 1 225 ? 25.846 6.179 11.732 1.00 48.16 225 LYS A CA 1
ATOM 1776 C C . LYS A 1 225 ? 24.996 6.832 12.817 1.00 48.16 225 LYS A C 1
ATOM 1778 O O . LYS A 1 225 ? 25.115 8.037 13.045 1.00 48.16 225 LYS A O 1
ATOM 1783 N N . SER A 1 226 ? 24.088 6.074 13.428 1.00 49.66 226 SER A N 1
ATOM 1784 C CA . SER A 1 226 ? 23.270 6.585 14.516 1.00 49.66 226 SER A CA 1
ATOM 1785 C C . SER A 1 226 ? 24.211 7.015 15.636 1.00 49.66 226 SER A C 1
ATOM 1787 O O . SER A 1 226 ? 25.131 6.284 16.004 1.00 49.66 226 SER A O 1
ATOM 1789 N N . GLY A 1 227 ? 24.002 8.214 16.177 1.00 56.97 227 GLY A N 1
ATOM 1790 C CA . GLY A 1 227 ? 24.567 8.532 17.483 1.00 56.97 227 GLY A CA 1
ATOM 1791 C C . GLY A 1 227 ? 24.031 7.550 18.536 1.00 56.97 227 GLY A C 1
ATOM 1792 O O . GLY A 1 227 ? 23.049 6.849 18.270 1.00 56.97 227 GLY A O 1
ATOM 1793 N N . PRO A 1 228 ? 24.638 7.488 19.731 1.00 62.91 228 PRO A N 1
ATOM 1794 C CA . PRO A 1 228 ? 24.059 6.723 20.833 1.00 62.91 228 PRO A CA 1
ATOM 1795 C C . PRO A 1 228 ? 22.589 7.126 21.035 1.00 62.91 228 PRO A C 1
ATOM 1797 O O . PRO A 1 228 ? 22.251 8.302 20.878 1.00 62.91 228 PRO A O 1
ATOM 1800 N N . CYS A 1 229 ? 21.711 6.172 21.363 1.00 66.88 229 CYS A N 1
ATOM 1801 C CA . CYS A 1 229 ? 20.330 6.497 21.716 1.00 66.88 229 CYS A CA 1
ATOM 1802 C C . CYS A 1 229 ? 20.339 7.484 22.891 1.00 66.88 229 CYS A C 1
ATOM 1804 O O . CYS A 1 229 ? 20.844 7.173 23.969 1.00 66.88 229 CYS A O 1
ATOM 1806 N N . VAL A 1 230 ? 19.802 8.680 22.663 1.00 72.12 230 VAL A N 1
ATOM 1807 C CA . VAL A 1 230 ? 19.669 9.737 23.668 1.00 72.12 230 VAL A CA 1
ATOM 1808 C C . VAL A 1 230 ? 18.189 10.050 23.874 1.00 72.12 230 VAL A C 1
ATOM 1810 O O . VAL A 1 230 ? 17.414 9.935 22.918 1.00 72.12 230 VAL A O 1
ATOM 1813 N N . PRO A 1 231 ? 17.777 10.434 25.093 1.00 65.50 231 PRO A N 1
ATOM 1814 C CA . PRO A 1 231 ? 16.402 10.853 25.339 1.00 65.50 231 PRO A CA 1
ATOM 1815 C C . PRO A 1 231 ? 16.101 12.116 24.526 1.00 65.50 231 PRO A C 1
ATOM 1817 O O . PRO A 1 231 ? 16.947 13.008 24.425 1.00 65.50 231 PRO A O 1
ATOM 1820 N N . PHE A 1 232 ? 14.909 12.194 23.929 1.00 54.25 232 PHE A N 1
ATOM 1821 C CA . PHE A 1 232 ? 14.500 13.361 23.144 1.00 54.25 232 PHE A CA 1
ATOM 1822 C C . PHE A 1 232 ? 14.079 14.522 24.063 1.00 54.25 232 PHE A C 1
ATOM 1824 O O . PHE A 1 232 ? 14.314 15.687 23.739 1.00 54.25 232 PHE A O 1
ATOM 1831 N N . ALA A 1 233 ? 13.532 14.203 25.239 1.00 65.31 233 ALA A N 1
ATOM 1832 C CA . ALA A 1 233 ? 13.215 15.117 26.328 1.00 65.31 233 ALA A CA 1
ATOM 1833 C C . ALA A 1 233 ? 13.530 14.500 27.715 1.00 65.31 233 ALA A C 1
ATOM 1835 O O . ALA A 1 233 ? 13.632 13.277 27.852 1.00 65.31 233 ALA A O 1
ATOM 1836 N N . PRO A 1 234 ? 13.688 15.321 28.776 1.00 61.94 234 PRO A N 1
ATOM 1837 C CA . PRO A 1 234 ? 13.878 14.818 30.136 1.00 61.94 234 PRO A CA 1
ATOM 1838 C C . PRO A 1 234 ? 12.711 13.926 30.583 1.00 61.94 234 PRO A C 1
ATOM 1840 O O . PRO A 1 234 ? 11.563 14.364 30.578 1.00 61.94 234 PRO A O 1
ATOM 1843 N N . GLY A 1 235 ? 13.021 12.699 31.010 1.00 66.50 235 GLY A N 1
ATOM 1844 C CA . GLY A 1 235 ? 12.032 11.712 31.460 1.00 66.50 235 GLY A CA 1
ATOM 1845 C C . GLY A 1 235 ? 11.631 10.672 30.410 1.00 66.50 235 GLY A C 1
ATOM 1846 O O . GLY A 1 235 ? 10.905 9.745 30.756 1.00 66.50 235 GLY A O 1
ATOM 1847 N N . ASP A 1 236 ? 12.118 10.781 29.170 1.00 61.84 236 ASP A N 1
ATOM 1848 C CA . ASP A 1 236 ? 11.900 9.751 28.152 1.00 61.84 236 ASP A CA 1
ATOM 1849 C C . ASP A 1 236 ? 12.631 8.450 28.518 1.00 61.84 236 ASP A C 1
ATOM 1851 O O . ASP A 1 236 ? 13.826 8.456 28.836 1.00 61.84 236 ASP A O 1
ATOM 1855 N N . GLU A 1 237 ? 11.934 7.318 28.415 1.00 55.53 237 GLU A N 1
ATOM 1856 C CA . GLU A 1 237 ? 12.576 6.006 28.459 1.00 55.53 237 GLU A CA 1
ATOM 1857 C C . GLU A 1 237 ? 13.430 5.799 27.205 1.00 55.53 237 GLU A C 1
ATOM 1859 O O . GLU A 1 237 ? 12.948 5.859 26.071 1.00 55.53 237 GLU A O 1
ATOM 1864 N N . VAL A 1 238 ? 14.715 5.517 27.415 1.00 65.44 238 VAL A N 1
ATOM 1865 C CA . VAL A 1 238 ? 15.647 5.145 26.350 1.00 65.44 238 VAL A CA 1
ATOM 1866 C C . VAL A 1 238 ? 15.938 3.660 26.482 1.00 65.44 238 VAL A C 1
ATOM 1868 O O . VAL A 1 238 ? 16.587 3.226 27.433 1.00 65.44 238 VAL A O 1
ATOM 1871 N N . GLY A 1 239 ? 15.443 2.871 25.528 1.00 66.75 239 GLY A N 1
ATOM 1872 C CA . GLY A 1 239 ? 15.773 1.450 25.445 1.00 66.75 239 GLY A CA 1
ATOM 1873 C C . GLY A 1 239 ? 17.272 1.217 25.188 1.00 66.75 239 GLY A C 1
ATOM 1874 O O . GLY A 1 239 ? 17.971 2.123 24.726 1.00 66.75 239 GLY A O 1
ATOM 1875 N N . PRO A 1 240 ? 17.794 0.005 25.458 1.00 64.25 240 PRO A N 1
ATOM 1876 C CA . PRO A 1 240 ? 19.190 -0.319 25.196 1.00 64.25 240 PRO A CA 1
ATOM 1877 C C . PRO A 1 240 ? 19.526 -0.108 23.715 1.00 64.25 240 PRO A C 1
ATOM 1879 O O . PRO A 1 240 ? 18.870 -0.653 22.825 1.00 64.25 240 PRO A O 1
ATOM 1882 N N . CYS A 1 241 ? 20.567 0.686 23.461 1.00 60.56 241 CYS A N 1
ATOM 1883 C CA . CYS A 1 241 ? 21.079 0.941 22.121 1.00 60.56 241 CYS A CA 1
ATOM 1884 C C . CYS A 1 241 ? 21.696 -0.354 21.577 1.00 60.56 241 CYS A C 1
ATOM 1886 O O . CYS A 1 241 ? 22.851 -0.670 21.860 1.00 60.56 241 CYS A O 1
ATOM 1888 N N . MET A 1 242 ? 20.926 -1.133 20.817 1.00 57.22 242 MET A N 1
ATOM 1889 C CA . MET A 1 242 ? 21.472 -2.271 20.085 1.00 57.22 242 MET A CA 1
ATOM 1890 C C . MET A 1 242 ? 22.316 -1.732 18.932 1.00 57.22 242 MET A C 1
ATOM 1892 O O . MET A 1 242 ? 21.769 -1.346 17.902 1.00 57.22 242 MET A O 1
ATOM 1896 N N . GLN A 1 243 ? 23.643 -1.710 19.093 1.00 54.19 243 GLN A N 1
ATOM 1897 C CA . GLN A 1 243 ? 24.524 -1.605 17.934 1.00 54.19 243 GLN A CA 1
ATOM 1898 C C . GLN A 1 243 ? 24.269 -2.831 17.065 1.00 54.19 243 GLN A C 1
ATOM 1900 O O . GLN A 1 243 ? 24.552 -3.962 17.463 1.00 54.19 243 GLN A O 1
ATOM 1905 N N . VAL A 1 244 ? 23.669 -2.624 15.894 1.00 51.41 244 VAL A N 1
ATOM 1906 C CA . VAL A 1 244 ? 23.385 -3.715 14.960 1.00 51.41 244 VAL A CA 1
ATOM 1907 C C . VAL A 1 244 ? 24.665 -4.012 14.185 1.00 51.41 244 VAL A C 1
ATOM 1909 O O . VAL A 1 244 ? 24.728 -3.845 12.971 1.00 51.41 244 VAL A O 1
ATOM 1912 N N . ASP A 1 245 ? 25.707 -4.451 14.888 1.00 52.12 245 ASP A N 1
ATOM 1913 C CA . ASP A 1 245 ? 26.944 -4.878 14.249 1.00 52.12 245 ASP A CA 1
ATOM 1914 C C . ASP A 1 245 ? 26.831 -6.351 13.860 1.00 52.12 245 ASP A C 1
ATOM 1916 O O . ASP A 1 245 ? 27.336 -7.253 14.517 1.00 52.12 245 ASP A O 1
ATOM 1920 N N . THR A 1 246 ? 26.053 -6.626 12.815 1.00 47.06 246 THR A N 1
ATOM 1921 C CA . THR A 1 246 ? 26.028 -7.953 12.194 1.00 47.06 246 THR A CA 1
ATOM 1922 C C . THR A 1 246 ? 25.755 -7.820 10.705 1.00 47.06 246 THR A C 1
ATOM 1924 O O . THR A 1 246 ? 24.624 -7.944 10.238 1.00 47.06 246 THR A O 1
ATOM 1927 N N . LEU A 1 247 ? 26.820 -7.637 9.920 1.00 52.97 247 LEU A N 1
ATOM 1928 C CA . LEU A 1 247 ? 26.775 -7.816 8.465 1.00 52.97 247 LEU A CA 1
ATOM 1929 C C . LEU A 1 247 ? 26.036 -9.112 8.045 1.00 52.97 247 LEU A C 1
ATOM 1931 O O . LEU A 1 247 ? 25.266 -9.037 7.092 1.00 52.97 247 LEU A O 1
ATOM 1935 N N . PRO A 1 248 ? 26.173 -10.269 8.733 1.00 46.84 248 PRO A N 1
ATOM 1936 C CA . PRO A 1 248 ? 25.460 -11.493 8.353 1.00 46.84 248 PRO A CA 1
ATOM 1937 C C . PRO A 1 248 ? 23.946 -11.438 8.615 1.00 46.84 248 PRO A C 1
ATOM 1939 O O . PRO A 1 248 ? 23.156 -11.716 7.712 1.00 46.84 248 PRO A O 1
ATOM 1942 N N . ALA A 1 249 ? 23.513 -11.013 9.810 1.00 44.84 249 ALA A N 1
ATOM 1943 C CA . ALA A 1 249 ? 22.086 -10.902 10.127 1.00 44.84 249 ALA A CA 1
ATOM 1944 C C . ALA A 1 249 ? 21.425 -9.758 9.340 1.00 44.84 249 ALA A C 1
ATOM 1946 O O . ALA A 1 249 ? 20.281 -9.879 8.913 1.00 44.84 249 ALA A O 1
ATOM 1947 N N . PHE A 1 250 ? 22.154 -8.672 9.064 1.00 43.22 250 PHE A N 1
ATOM 1948 C CA . PHE A 1 250 ? 21.707 -7.599 8.179 1.00 43.22 250 PHE A CA 1
ATOM 1949 C C . PHE A 1 250 ? 21.644 -8.037 6.707 1.00 43.22 250 PHE A C 1
ATOM 1951 O O . PHE A 1 250 ? 20.742 -7.622 5.989 1.00 43.22 250 PHE A O 1
ATOM 1958 N N . GLN A 1 251 ? 22.551 -8.898 6.231 1.00 43.09 251 GLN A N 1
ATOM 1959 C CA . GLN A 1 251 ? 22.483 -9.472 4.880 1.00 43.09 251 GLN A CA 1
ATOM 1960 C C . GLN A 1 251 ? 21.329 -10.470 4.723 1.00 43.09 251 GLN A C 1
ATOM 1962 O O . GLN A 1 251 ? 20.714 -10.500 3.658 1.00 43.09 251 GLN A O 1
ATOM 1967 N N . GLN A 1 252 ? 20.969 -11.210 5.775 1.00 43.66 252 GLN A N 1
ATOM 1968 C CA . GLN A 1 252 ? 19.710 -11.961 5.813 1.00 43.66 252 GLN A CA 1
ATOM 1969 C C . GLN A 1 252 ? 18.501 -11.004 5.850 1.00 43.66 252 GLN A C 1
ATOM 1971 O O . GLN A 1 252 ? 17.550 -11.177 5.090 1.00 43.66 252 GLN A O 1
ATOM 1976 N N . ARG A 1 253 ? 18.577 -9.903 6.617 1.00 43.56 253 ARG A N 1
ATOM 1977 C CA . ARG A 1 253 ? 17.563 -8.827 6.637 1.00 43.56 253 ARG A CA 1
ATOM 1978 C C . ARG A 1 253 ? 17.555 -7.923 5.401 1.00 43.56 253 ARG A C 1
ATOM 1980 O O . ARG A 1 253 ? 16.618 -7.153 5.256 1.00 43.56 253 ARG A O 1
ATOM 1987 N N . LYS A 1 254 ? 18.504 -8.020 4.461 1.00 39.09 254 LYS A N 1
ATOM 1988 C CA . LYS A 1 254 ? 18.422 -7.331 3.153 1.00 39.09 254 LYS A CA 1
ATOM 1989 C C . LYS A 1 254 ? 17.231 -7.825 2.324 1.00 39.09 254 LYS A C 1
ATOM 1991 O O . LYS A 1 254 ? 16.874 -7.174 1.347 1.00 39.09 254 LYS A O 1
ATOM 1996 N N . GLN A 1 255 ? 16.624 -8.951 2.704 1.00 47.41 255 GLN A N 1
ATOM 1997 C CA . GLN A 1 255 ? 15.324 -9.377 2.186 1.00 47.41 255 GLN A CA 1
ATOM 1998 C C . GLN A 1 255 ? 14.144 -8.621 2.822 1.00 47.41 255 GLN A C 1
ATOM 2000 O O . GLN A 1 255 ? 13.075 -8.547 2.222 1.00 47.41 255 GLN A O 1
ATOM 2005 N N . VAL A 1 256 ? 14.327 -8.017 3.999 1.00 48.66 256 VAL A N 1
ATOM 2006 C CA . VAL A 1 256 ? 13.315 -7.226 4.700 1.00 48.66 256 VAL A CA 1
ATOM 2007 C C . VAL A 1 256 ? 13.372 -5.795 4.170 1.00 48.66 256 VAL A C 1
ATOM 2009 O O . VAL A 1 256 ? 14.259 -5.003 4.485 1.00 48.66 256 VAL A O 1
ATOM 2012 N N . GLN A 1 257 ? 12.419 -5.460 3.305 1.00 55.44 257 GLN A N 1
ATOM 2013 C CA . GLN A 1 257 ? 12.220 -4.090 2.850 1.00 55.44 257 GLN A CA 1
ATOM 2014 C C . GLN A 1 257 ? 11.803 -3.218 4.044 1.00 55.44 257 GLN A C 1
ATOM 2016 O O . GLN A 1 257 ? 10.703 -3.362 4.577 1.00 55.44 257 GLN A O 1
ATOM 2021 N N . ASN A 1 258 ? 12.667 -2.290 4.460 1.00 59.19 258 ASN A N 1
ATOM 2022 C CA . ASN A 1 258 ? 12.316 -1.312 5.486 1.00 59.19 258 ASN A CA 1
ATOM 2023 C C . ASN A 1 258 ? 11.381 -0.252 4.898 1.00 59.19 258 ASN A C 1
ATOM 2025 O O . ASN A 1 258 ? 11.692 0.411 3.908 1.00 59.19 258 ASN A O 1
ATOM 2029 N N . GLN A 1 259 ? 10.230 -0.080 5.537 1.00 65.69 259 GLN A N 1
ATOM 2030 C CA . GLN A 1 259 ? 9.194 0.865 5.131 1.00 65.69 259 GLN A CA 1
ATOM 2031 C C . GLN A 1 259 ? 9.077 2.026 6.114 1.00 65.69 259 GLN A C 1
ATOM 2033 O O . GLN A 1 259 ? 8.866 1.855 7.320 1.00 65.69 259 GLN A O 1
ATOM 2038 N N . VAL A 1 260 ? 9.099 3.228 5.557 1.00 75.94 260 VAL A N 1
ATOM 2039 C CA . VAL A 1 260 ? 8.855 4.463 6.290 1.00 75.94 260 VAL A CA 1
ATOM 2040 C C . VAL A 1 260 ? 7.444 4.937 5.960 1.00 75.94 260 VAL A C 1
ATOM 2042 O O . VAL A 1 260 ? 7.082 5.082 4.794 1.00 75.94 260 VAL A O 1
ATOM 2045 N N . THR A 1 261 ? 6.631 5.165 6.990 1.00 76.25 261 THR A N 1
ATOM 2046 C CA . THR A 1 261 ? 5.345 5.855 6.852 1.00 76.25 261 THR A CA 1
ATOM 2047 C C . THR A 1 261 ? 5.471 7.184 7.564 1.00 76.25 261 THR A C 1
ATOM 2049 O O . THR A 1 261 ? 5.712 7.217 8.765 1.00 76.25 261 THR A O 1
ATOM 2052 N N . ILE A 1 262 ? 5.318 8.269 6.813 1.00 79.94 262 ILE A N 1
ATOM 2053 C CA . ILE A 1 262 ? 5.318 9.623 7.355 1.00 79.94 262 ILE A CA 1
ATOM 2054 C C . ILE A 1 262 ? 3.901 10.152 7.194 1.00 79.94 262 ILE A C 1
ATOM 2056 O O . ILE A 1 262 ? 3.377 10.178 6.081 1.00 79.94 262 ILE A O 1
ATOM 2060 N N . VAL A 1 263 ? 3.285 10.543 8.305 1.00 78.69 263 VAL A N 1
ATOM 2061 C CA . VAL A 1 263 ? 2.001 11.246 8.307 1.00 78.69 263 VAL A CA 1
ATOM 2062 C C . VAL A 1 263 ? 2.293 12.687 8.683 1.00 78.69 263 VAL A C 1
ATOM 2064 O O . VAL A 1 263 ? 2.822 12.952 9.760 1.00 78.69 263 VAL A O 1
ATOM 2067 N N . THR A 1 264 ? 1.979 13.613 7.786 1.00 78.19 264 THR A N 1
ATOM 2068 C CA . THR A 1 264 ? 2.193 15.046 7.998 1.00 78.19 264 THR A CA 1
ATOM 2069 C C . THR A 1 264 ? 0.863 15.772 8.028 1.00 78.19 264 THR A C 1
ATOM 2071 O O . THR A 1 264 ? -0.098 15.322 7.418 1.00 78.19 264 THR A O 1
ATOM 2074 N N . VAL A 1 265 ? 0.802 16.906 8.721 1.00 78.06 265 VAL A N 1
ATOM 2075 C CA . VAL A 1 265 ? -0.361 17.795 8.661 1.00 78.06 265 VAL A CA 1
ATOM 2076 C C . VAL A 1 265 ? -0.098 18.875 7.624 1.00 78.06 265 VAL A C 1
ATOM 2078 O O . VAL A 1 265 ? 0.948 19.524 7.624 1.00 78.06 265 VAL A O 1
ATOM 2081 N N . ASN A 1 266 ? -1.071 19.075 6.750 1.00 73.94 266 ASN A N 1
ATOM 2082 C CA . ASN A 1 266 ? -1.036 20.065 5.693 1.00 73.94 266 ASN A CA 1
ATOM 2083 C C . ASN A 1 266 ? -1.789 21.313 6.150 1.00 73.94 266 ASN A C 1
ATOM 2085 O O . ASN A 1 266 ? -2.905 21.240 6.666 1.00 73.94 266 ASN A O 1
ATOM 2089 N N . GLY A 1 267 ? -1.191 22.482 5.931 1.00 73.38 267 GLY A N 1
ATOM 2090 C CA . GLY A 1 267 ? -1.879 23.747 6.145 1.00 73.38 267 GLY A CA 1
ATOM 2091 C C . GLY A 1 267 ? -3.012 23.943 5.125 1.00 73.38 267 GLY A C 1
ATOM 2092 O O . GLY A 1 267 ? -2.898 23.509 3.976 1.00 73.38 267 GLY A O 1
ATOM 2093 N N . PRO A 1 268 ? -4.076 24.687 5.469 1.00 70.75 268 PRO A N 1
ATOM 2094 C CA . PRO A 1 268 ? -5.215 24.909 4.569 1.00 70.75 268 PRO A CA 1
ATOM 2095 C C . PRO A 1 268 ? -4.821 25.602 3.252 1.00 70.75 268 PRO A C 1
ATOM 2097 O O . PRO A 1 268 ? -5.465 25.422 2.223 1.00 70.75 268 PRO A O 1
ATOM 2100 N N . LYS A 1 269 ? -3.723 26.371 3.257 1.00 74.69 269 LYS A N 1
ATOM 2101 C CA . LYS A 1 269 ? -3.186 27.056 2.069 1.00 74.69 269 LYS A CA 1
ATOM 2102 C C . LYS A 1 269 ? -2.264 26.170 1.215 1.00 74.69 269 LYS A C 1
ATOM 2104 O O . LYS A 1 269 ? -1.972 26.528 0.077 1.00 74.69 269 LYS A O 1
ATOM 2109 N N . THR A 1 270 ? -1.784 25.035 1.735 1.00 79.75 270 THR A N 1
ATOM 2110 C CA . THR A 1 270 ? -0.780 24.186 1.062 1.00 79.75 270 THR A CA 1
ATOM 2111 C C . THR A 1 270 ? -1.384 22.996 0.326 1.00 79.75 270 THR A C 1
ATOM 2113 O O . THR A 1 270 ? -0.751 22.494 -0.601 1.00 79.75 270 THR A O 1
ATOM 2116 N N . THR A 1 271 ? -2.614 22.591 0.653 1.00 82.69 271 THR A N 1
ATOM 2117 C CA . THR A 1 271 ? -3.278 21.415 0.064 1.00 82.69 271 THR A CA 1
ATOM 2118 C C . THR A 1 271 ? -3.325 21.466 -1.466 1.00 82.69 271 THR A C 1
ATOM 2120 O O . THR A 1 271 ? -2.925 20.513 -2.133 1.00 82.69 271 THR A O 1
ATOM 2123 N N . ARG A 1 272 ? -3.708 22.606 -2.065 1.00 81.50 272 ARG A N 1
ATOM 2124 C CA . ARG A 1 272 ? -3.741 22.752 -3.536 1.00 81.50 272 ARG A CA 1
ATOM 2125 C C . ARG A 1 272 ? -2.354 22.599 -4.168 1.00 81.50 272 ARG A C 1
ATOM 2127 O O . ARG A 1 272 ? -2.221 21.963 -5.209 1.00 81.50 272 ARG A O 1
ATOM 2134 N N . ARG A 1 273 ? -1.315 23.146 -3.525 1.00 82.19 273 ARG A N 1
ATOM 2135 C CA . ARG A 1 273 ? 0.079 23.009 -3.976 1.00 82.19 273 ARG A CA 1
ATOM 2136 C C . ARG A 1 273 ? 0.535 21.552 -3.902 1.00 82.19 273 ARG A C 1
ATOM 2138 O O . ARG A 1 273 ? 1.190 21.085 -4.824 1.00 82.19 273 ARG A O 1
ATOM 2145 N N . GLN A 1 274 ? 0.176 20.828 -2.846 1.00 82.75 274 GLN A N 1
ATOM 2146 C CA . GLN A 1 274 ? 0.534 19.416 -2.693 1.00 82.75 274 GLN A CA 1
ATOM 2147 C C . GLN A 1 274 ? -0.152 18.539 -3.731 1.00 82.75 274 GLN A C 1
ATOM 2149 O O . GLN A 1 274 ? 0.520 17.730 -4.363 1.00 82.75 274 GLN A O 1
ATOM 2154 N N . HIS A 1 275 ? -1.444 18.756 -3.991 1.00 84.31 275 HIS A N 1
ATOM 2155 C CA . HIS A 1 275 ? -2.129 18.094 -5.100 1.00 84.31 275 HIS A CA 1
ATOM 2156 C C . HIS A 1 275 ? -1.439 18.371 -6.437 1.00 84.31 275 HIS A C 1
ATOM 2158 O O . HIS A 1 275 ? -1.201 17.435 -7.193 1.00 84.31 275 HIS A O 1
ATOM 2164 N N . ALA A 1 276 ? -1.050 19.621 -6.703 1.00 83.56 276 ALA A N 1
ATOM 2165 C CA . ALA A 1 276 ? -0.323 19.964 -7.921 1.00 83.56 276 ALA A CA 1
ATOM 2166 C C . ALA A 1 276 ? 1.030 19.237 -8.014 1.00 83.56 276 ALA A C 1
ATOM 2168 O O . ALA A 1 276 ? 1.356 18.702 -9.072 1.00 83.56 276 ALA A O 1
ATOM 2169 N N . VAL A 1 277 ? 1.797 19.162 -6.920 1.00 83.75 277 VAL A N 1
ATOM 2170 C CA . VAL A 1 277 ? 3.074 18.428 -6.870 1.00 83.75 277 VAL A CA 1
ATOM 2171 C C . VAL A 1 277 ? 2.856 16.933 -7.121 1.00 83.75 277 VAL A C 1
ATOM 2173 O O . VAL A 1 277 ? 3.477 16.368 -8.018 1.00 83.75 277 VAL A O 1
ATOM 2176 N N . ILE A 1 278 ? 1.949 16.299 -6.375 1.00 86.38 278 ILE A N 1
ATOM 2177 C CA . ILE A 1 278 ? 1.661 14.861 -6.475 1.00 86.38 278 ILE A CA 1
ATOM 2178 C C . ILE A 1 278 ? 1.157 14.503 -7.877 1.00 86.38 278 ILE A C 1
ATOM 2180 O O . ILE A 1 278 ? 1.640 13.541 -8.474 1.00 86.38 278 ILE A O 1
ATOM 2184 N N . ASP A 1 279 ? 0.243 15.297 -8.435 1.00 85.00 279 ASP A N 1
ATOM 2185 C CA . ASP A 1 279 ? -0.268 15.087 -9.789 1.00 85.00 279 ASP A CA 1
ATOM 2186 C C . ASP A 1 279 ? 0.824 15.295 -10.847 1.00 85.00 279 ASP A C 1
ATOM 2188 O O . ASP A 1 279 ? 0.861 14.554 -11.827 1.00 85.00 279 ASP A O 1
ATOM 2192 N N . SER A 1 280 ? 1.743 16.247 -10.644 1.00 80.62 280 SER A N 1
ATOM 2193 C CA . SER A 1 280 ? 2.883 16.475 -11.548 1.00 80.62 280 SER A CA 1
ATOM 2194 C C . SER A 1 280 ? 3.836 15.281 -11.557 1.00 80.62 280 SER A C 1
ATOM 2196 O O . SER A 1 280 ? 4.227 14.805 -12.624 1.00 80.62 280 SER A O 1
ATOM 2198 N N . PHE A 1 281 ? 4.151 14.725 -10.384 1.00 81.00 281 PHE A N 1
ATOM 2199 C CA . PHE A 1 281 ? 4.912 13.478 -10.296 1.00 81.00 281 PHE A CA 1
ATOM 2200 C C . PHE A 1 281 ? 4.149 12.304 -10.925 1.00 81.00 281 PHE A C 1
ATOM 2202 O O . PHE A 1 281 ? 4.735 11.516 -11.667 1.00 81.00 281 PHE A O 1
ATOM 2209 N N . GLY A 1 282 ? 2.838 12.214 -10.687 1.00 81.56 282 GLY A N 1
ATOM 2210 C CA . GLY A 1 282 ? 1.951 11.207 -11.274 1.00 81.56 282 GLY A CA 1
ATOM 2211 C C . GLY A 1 282 ? 1.901 11.252 -12.801 1.00 81.56 282 GLY A C 1
ATOM 2212 O O . GLY A 1 282 ? 1.908 10.209 -13.455 1.00 81.56 282 GLY A O 1
ATOM 2213 N N . ALA A 1 283 ? 1.892 12.450 -13.375 1.00 78.31 283 ALA A N 1
ATOM 2214 C CA . ALA A 1 283 ? 2.007 12.684 -14.807 1.00 78.31 283 ALA A CA 1
ATOM 2215 C C . ALA A 1 283 ? 3.357 12.195 -15.343 1.00 78.31 283 ALA A C 1
ATOM 2217 O O . ALA A 1 283 ? 3.409 11.438 -16.313 1.00 78.31 283 ALA A O 1
ATOM 2218 N N . PHE A 1 284 ? 4.443 12.578 -14.669 1.00 75.25 284 PHE A N 1
ATOM 2219 C CA . PHE A 1 284 ? 5.802 12.242 -15.077 1.00 75.25 284 PHE A CA 1
ATOM 2220 C C . PHE A 1 284 ? 6.051 10.727 -15.103 1.00 75.25 284 PHE A C 1
ATOM 2222 O O . PHE A 1 284 ? 6.619 10.203 -16.057 1.00 75.25 284 PHE A O 1
ATOM 2229 N N . ILE A 1 285 ? 5.569 9.984 -14.105 1.00 74.62 285 ILE A N 1
ATOM 2230 C CA . ILE A 1 285 ? 5.826 8.534 -14.003 1.00 74.62 285 ILE A CA 1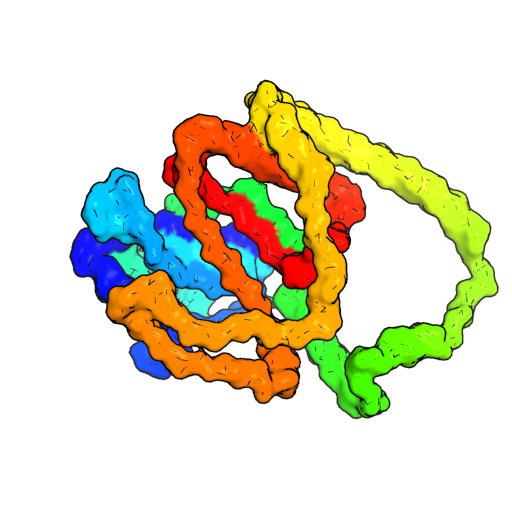
ATOM 2231 C C . ILE A 1 285 ? 5.045 7.699 -15.026 1.00 74.62 285 ILE A C 1
ATOM 2233 O O . ILE A 1 285 ? 5.390 6.541 -15.289 1.00 74.62 285 ILE A O 1
ATOM 2237 N N . LYS A 1 286 ? 3.966 8.260 -15.585 1.00 74.00 286 LYS A N 1
ATOM 2238 C CA . LYS A 1 286 ? 3.157 7.614 -16.625 1.00 74.00 286 LYS A CA 1
ATOM 2239 C C . LYS A 1 286 ? 3.817 7.704 -17.996 1.00 74.00 286 LYS A C 1
ATOM 2241 O O . LYS A 1 286 ? 3.442 6.937 -18.878 1.00 74.00 286 LYS A O 1
ATOM 2246 N N . ILE A 1 287 ? 4.806 8.585 -18.165 1.00 70.00 287 ILE A N 1
ATOM 2247 C CA . ILE A 1 287 ? 5.551 8.714 -19.414 1.00 70.00 287 ILE A CA 1
ATOM 2248 C C . ILE A 1 287 ? 6.238 7.369 -19.713 1.00 70.00 287 ILE A C 1
ATOM 2250 O O . ILE A 1 287 ? 7.005 6.861 -18.883 1.00 70.00 287 ILE A O 1
ATOM 2254 N N . PRO A 1 288 ? 5.965 6.760 -20.882 1.00 60.78 288 PRO A N 1
ATOM 2255 C CA . PRO A 1 288 ? 6.616 5.524 -21.294 1.00 60.78 288 PRO A CA 1
ATOM 2256 C C . PRO A 1 288 ? 8.146 5.660 -21.230 1.00 60.78 288 PRO A C 1
ATOM 2258 O O . PRO A 1 288 ? 8.692 6.731 -21.475 1.00 60.78 288 PRO A O 1
ATOM 2261 N N . PHE A 1 289 ? 8.854 4.569 -20.926 1.00 59.19 289 PHE A N 1
ATOM 2262 C CA . PHE A 1 289 ? 10.329 4.500 -20.863 1.00 59.19 289 PHE A CA 1
ATOM 2263 C C . PHE A 1 289 ? 11.012 5.172 -19.656 1.00 59.19 289 PHE A C 1
ATOM 2265 O O . PHE A 1 289 ? 12.206 4.947 -19.451 1.00 59.19 289 PHE A O 1
ATOM 2272 N N . ILE A 1 290 ? 10.278 5.878 -18.787 1.00 60.22 290 ILE A N 1
ATOM 2273 C CA . ILE A 1 290 ? 10.755 6.237 -17.440 1.00 60.22 290 ILE A CA 1
ATOM 2274 C C . ILE A 1 290 ? 10.535 5.026 -16.521 1.00 60.22 290 ILE A C 1
ATOM 2276 O O . ILE A 1 290 ? 9.581 4.951 -15.752 1.00 60.22 290 ILE A O 1
ATOM 2280 N N . THR A 1 291 ? 11.375 4.000 -16.675 1.00 50.78 291 THR A N 1
ATOM 2281 C CA . THR A 1 291 ? 11.216 2.704 -15.982 1.00 50.78 291 THR A CA 1
ATOM 2282 C C . THR A 1 291 ? 12.181 2.494 -14.825 1.00 50.78 291 THR A C 1
ATOM 2284 O O . THR A 1 291 ? 12.007 1.549 -14.067 1.00 50.78 291 THR A O 1
ATOM 2287 N N . ARG A 1 292 ? 13.177 3.367 -14.646 1.00 50.53 292 ARG A N 1
ATOM 2288 C CA . ARG A 1 292 ? 14.064 3.335 -13.479 1.00 50.53 292 ARG A CA 1
ATOM 2289 C C . ARG A 1 292 ? 13.935 4.628 -12.702 1.00 50.53 292 ARG A C 1
ATOM 2291 O O . ARG A 1 292 ? 14.256 5.692 -13.232 1.00 50.53 292 ARG A O 1
ATOM 2298 N N . ASN A 1 293 ? 13.589 4.512 -11.423 1.00 50.06 293 ASN A N 1
ATOM 2299 C CA . ASN A 1 293 ? 13.943 5.531 -10.450 1.00 50.06 293 ASN A CA 1
ATOM 2300 C C . ASN A 1 293 ? 15.481 5.562 -10.344 1.00 50.06 293 ASN A C 1
ATOM 2302 O O . ASN A 1 293 ? 16.082 4.884 -9.519 1.00 50.06 293 ASN A O 1
ATOM 2306 N N . ARG A 1 294 ? 16.144 6.285 -11.258 1.00 44.88 294 ARG A N 1
ATOM 2307 C CA . ARG A 1 294 ? 17.606 6.475 -11.241 1.00 44.88 294 ARG A CA 1
ATOM 2308 C C . ARG A 1 294 ? 18.062 7.364 -10.080 1.00 44.88 294 ARG A C 1
ATOM 2310 O O . ARG A 1 294 ? 19.264 7.448 -9.830 1.00 44.88 294 ARG A O 1
ATOM 2317 N N . VAL A 1 295 ? 17.113 8.046 -9.438 1.00 45.53 295 VAL A N 1
ATOM 2318 C CA . VAL A 1 295 ? 17.358 9.033 -8.388 1.00 45.53 295 VAL A CA 1
ATOM 2319 C C . VAL A 1 295 ? 17.529 8.336 -7.041 1.00 45.53 295 VAL A C 1
ATOM 2321 O O . VAL A 1 295 ? 18.453 8.680 -6.316 1.00 45.53 295 VAL A O 1
ATOM 2324 N N . ILE A 1 296 ? 16.719 7.312 -6.737 1.00 52.66 296 ILE A N 1
ATOM 2325 C CA . ILE A 1 296 ? 16.829 6.555 -5.480 1.00 52.66 296 ILE A CA 1
ATOM 2326 C C . ILE A 1 296 ? 16.697 5.047 -5.764 1.00 52.66 296 ILE A C 1
ATOM 2328 O O . ILE A 1 296 ? 15.585 4.516 -5.747 1.00 52.66 296 ILE A O 1
ATOM 2332 N N . PRO A 1 297 ? 17.808 4.340 -6.050 1.00 50.97 297 PRO A N 1
ATOM 2333 C CA . PRO A 1 297 ? 17.785 2.921 -6.421 1.00 50.97 297 PRO A CA 1
ATOM 2334 C C . PRO A 1 297 ? 17.336 1.993 -5.280 1.00 50.97 297 PRO A C 1
ATOM 2336 O O . PRO A 1 297 ? 17.057 0.826 -5.525 1.00 50.97 297 PRO A O 1
ATOM 2339 N N . THR A 1 298 ? 17.261 2.499 -4.048 1.00 55.06 298 THR A N 1
ATOM 2340 C CA . THR A 1 298 ? 16.866 1.740 -2.854 1.00 55.06 298 THR A CA 1
ATOM 2341 C C . THR A 1 298 ? 15.351 1.710 -2.619 1.00 55.06 298 THR A C 1
ATOM 2343 O O . THR A 1 298 ? 14.861 0.827 -1.915 1.00 55.06 298 THR A O 1
ATOM 2346 N N . ILE A 1 299 ? 14.577 2.624 -3.222 1.00 62.50 299 ILE A N 1
ATOM 2347 C CA . ILE A 1 299 ? 13.116 2.671 -3.053 1.00 62.50 299 ILE A CA 1
ATOM 2348 C C . ILE A 1 299 ? 12.457 1.704 -4.034 1.00 62.50 299 ILE A C 1
ATOM 2350 O O . ILE A 1 299 ? 12.436 1.958 -5.236 1.00 62.50 299 ILE A O 1
ATOM 2354 N N . HIS A 1 300 ? 11.863 0.630 -3.514 1.00 73.69 300 HIS A N 1
ATOM 2355 C CA . HIS A 1 300 ? 11.140 -0.369 -4.309 1.00 73.69 300 HIS A CA 1
ATOM 2356 C C . HIS A 1 300 ? 9.702 0.080 -4.600 1.00 73.69 300 HIS A C 1
ATOM 2358 O O . HIS A 1 300 ? 9.250 0.056 -5.751 1.00 73.69 300 HIS A O 1
ATOM 2364 N N . PHE A 1 301 ? 9.037 0.583 -3.559 1.00 81.56 301 PHE A N 1
ATOM 2365 C CA . PHE A 1 301 ? 7.682 1.114 -3.580 1.00 81.56 301 PHE A CA 1
ATOM 2366 C C . PHE A 1 301 ? 7.646 2.454 -2.850 1.00 81.56 301 PHE A C 1
ATOM 2368 O O . PHE A 1 301 ? 8.242 2.600 -1.785 1.00 81.56 301 PHE A O 1
ATOM 2375 N N . ALA A 1 302 ? 6.923 3.427 -3.391 1.00 84.94 302 ALA A N 1
ATOM 2376 C CA . ALA A 1 302 ? 6.557 4.628 -2.649 1.00 84.94 302 ALA A CA 1
ATOM 2377 C C . ALA A 1 302 ? 5.134 5.025 -3.004 1.00 84.94 302 ALA A C 1
ATOM 2379 O O . ALA A 1 302 ? 4.724 4.905 -4.156 1.00 84.94 302 ALA A O 1
ATOM 2380 N N . ARG A 1 303 ? 4.370 5.504 -2.029 1.00 88.44 303 ARG A N 1
ATOM 2381 C CA . ARG A 1 303 ? 3.018 5.984 -2.286 1.00 88.44 303 ARG A CA 1
ATOM 2382 C C . ARG A 1 303 ? 2.684 7.208 -1.460 1.00 88.44 303 ARG A C 1
ATOM 2384 O O . ARG A 1 303 ? 3.215 7.388 -0.369 1.00 88.44 303 ARG A O 1
ATOM 2391 N N . TRP A 1 304 ? 1.745 7.983 -1.978 1.00 90.12 304 TRP A N 1
ATOM 2392 C CA . TRP A 1 304 ? 1.167 9.135 -1.311 1.00 90.12 304 TRP A CA 1
ATOM 2393 C C . TRP A 1 304 ? -0.341 8.977 -1.279 1.00 90.12 304 TRP A C 1
ATOM 2395 O O . TRP A 1 304 ? -0.973 8.678 -2.298 1.00 90.12 304 TRP A O 1
ATOM 2405 N N . VAL A 1 305 ? -0.894 9.182 -0.093 1.00 89.88 305 VAL A N 1
ATOM 2406 C CA . VAL A 1 305 ? -2.324 9.146 0.176 1.00 89.88 305 VAL A CA 1
ATOM 2407 C C . VAL A 1 305 ? -2.654 10.437 0.902 1.00 89.88 305 VAL A C 1
ATOM 2409 O O . VAL A 1 305 ? -2.036 10.734 1.916 1.00 89.88 305 VAL A O 1
ATOM 2412 N N . MET A 1 306 ? -3.599 11.190 0.356 1.00 88.56 306 MET A N 1
ATOM 2413 C CA . MET A 1 306 ? -4.180 12.359 0.997 1.00 88.56 306 MET A CA 1
ATOM 2414 C C . MET A 1 306 ? -5.410 11.890 1.768 1.00 88.56 306 MET A C 1
ATOM 2416 O O . MET A 1 306 ? -6.309 11.278 1.186 1.00 88.56 306 MET A O 1
ATOM 2420 N N . ILE A 1 307 ? -5.462 12.181 3.059 1.00 85.06 307 ILE A N 1
ATOM 2421 C CA . ILE A 1 307 ? -6.593 11.863 3.929 1.00 85.06 307 ILE A CA 1
ATOM 2422 C C . ILE A 1 307 ? -7.235 13.168 4.430 1.00 85.06 307 ILE A C 1
ATOM 2424 O O . ILE A 1 307 ? -6.656 14.255 4.348 1.00 85.06 307 ILE A O 1
ATOM 2428 N N . ASP A 1 308 ? -8.489 13.091 4.875 1.00 81.75 308 ASP A N 1
ATOM 2429 C CA . ASP A 1 308 ? -9.218 14.216 5.493 1.00 81.75 308 ASP A CA 1
ATOM 2430 C C . ASP A 1 308 ? -9.374 15.458 4.607 1.00 81.75 308 ASP A C 1
ATOM 2432 O O . ASP A 1 308 ? -9.189 16.602 5.039 1.00 81.75 308 ASP A O 1
ATOM 2436 N N . GLY A 1 309 ? -9.683 15.225 3.329 1.00 77.25 309 GLY A N 1
ATOM 2437 C CA . GLY A 1 309 ? -9.798 16.288 2.328 1.00 77.25 309 GLY A CA 1
ATOM 2438 C C . GLY A 1 309 ? -8.454 16.921 1.957 1.00 77.25 309 GLY A C 1
ATOM 2439 O O . GLY A 1 309 ? -8.421 18.039 1.452 1.00 77.25 309 GLY A O 1
ATOM 2440 N N . GLY A 1 310 ? -7.343 16.228 2.227 1.00 71.69 310 GLY A N 1
ATOM 2441 C CA . GLY A 1 310 ? -5.988 16.692 1.938 1.00 71.69 310 GLY A CA 1
ATOM 2442 C C . GLY A 1 310 ? -5.370 17.560 3.033 1.00 71.69 310 GLY A C 1
ATOM 2443 O O . GLY A 1 310 ? -4.373 18.246 2.793 1.00 71.69 310 GLY A O 1
ATOM 2444 N N . ARG A 1 311 ? -5.943 17.523 4.240 1.00 66.50 311 ARG A N 1
ATOM 2445 C CA . ARG A 1 311 ? -5.342 18.110 5.446 1.00 66.50 311 ARG A CA 1
ATOM 2446 C C . ARG A 1 311 ? -4.246 17.236 6.048 1.00 66.50 311 ARG A C 1
ATOM 2448 O O . ARG A 1 311 ? -3.502 17.730 6.890 1.00 66.50 311 ARG A O 1
ATOM 2455 N N . ARG A 1 312 ? -4.129 15.979 5.623 1.00 62.28 312 ARG A N 1
ATOM 2456 C CA . ARG A 1 312 ? -3.052 15.065 6.001 1.00 62.28 312 ARG A CA 1
ATOM 2457 C C . ARG A 1 312 ? -2.592 14.268 4.786 1.00 62.28 312 ARG A C 1
ATOM 2459 O O . ARG A 1 312 ? -3.472 13.891 3.980 1.00 62.28 312 ARG A O 1
#

Secondary structure (DSSP, 8-state):
--EEEEEEEEEBPTT-HHHHHHHHHTTTSTTS--B-HHHH--EEEEEEEEEE-SSS-TT-EEEEEEEEEES-HHHHHHHHHHTBS-HHHHHTTBTT---GGGHHHHHHHTBPPPSEEEESSTT--HHHHHHHHHHHHHHHHHH---GGGHHHHHHHS-------TTHHHHHHHHHHHHHHHHHHHHHHHHHHHHHTTGGGHHHHHHHHHS-----GGGGSS-S--PPPP--SSTT-----------HHHHHHHTTS--------PPPTTTHHHHHHHHHHHHHHHHSTT----SS-TT-SEEEE---GGGT-

Radius of gyration: 23.84 Å; chains: 1; bounding box: 55×54×70 Å

pLDDT: mean 75.68, std 16.35, range [38.12, 98.19]

Foldseek 3Di:
DWKDKWKFKFWFDPPCLVLLVVQQVCEVPPPHKDACPVVVLFWPDKHWDWADDVPVDPPIIIIIIMTITDDDDLVVQLSRLVRIPAPCSNPVRGPPDDGSVCRSVNSVVRTFDFLDKDAQAGPDTSVNVVVVVVVVVVCCVVPVDDPVCVVVVVVPPPPPDPDDVVVVVVVVVVVVVVLVVLLVVLQVVLVVVLCVLPPLLVVLVVVVVPPPCPPPVPPPDDPDPDDAFDAPDPPDDTDHRPPPPDPPVVVVCVSPQDDDDDDDFDDPVCQSSVSSNSSVVRSVCSRPPPNHPPVDNSDRMDTDTQPDSNRD